Protein AF-A0A851GIW5-F1 (afdb_monomer)

Organism: NCBI:txid2748318

Sequence (315 aa):
MRIPVPIAILSCVIATGSVWYFGSRDADFTTPPSAEENQEAKEQWKKENAPAPAASITSTDTQVKKQAPKAPKLVKPKRVKPPKPKRLPTGDLGVSPQLSEYGILANEGAPSMVQLAQELESQQAWQHALLAWERVLDTTKASPEEASMAHKAITRLKPKQPAWNPDPLGDITITLHAGATIKNKQALESALKQTADSIAQASGYILKVTFQTSIGKGTPPDTPRVPIAIWFTRSDGKRQGETPPLSFMAAPDDVETLTKQCKLGVYNLLRAHLAETTAFSPLPEADPDTPAELRLNSHITRFMWREFANSLNSN

Solvent-accessible surface area (backbone atoms only — not comparable to full-atom values): 18397 Å² total; per-residue (Å²): 137,83,79,57,66,72,60,54,52,52,50,52,52,50,52,52,50,49,54,49,49,72,69,44,72,87,56,75,88,82,64,83,80,52,80,63,58,58,47,52,53,52,51,52,49,50,65,76,64,55,77,78,84,75,84,80,82,88,78,88,87,85,83,91,80,95,74,81,86,74,79,80,74,84,71,71,77,77,77,74,70,75,79,76,67,61,88,59,86,85,75,71,82,92,49,88,76,59,88,70,53,72,54,90,53,27,86,67,34,26,71,18,33,52,50,42,18,53,51,28,47,75,69,67,38,54,72,59,15,48,44,30,32,38,40,25,54,43,59,9,80,46,51,75,69,55,41,51,50,27,32,54,48,38,62,66,46,56,84,77,49,76,71,64,51,88,52,82,90,70,48,50,53,34,26,44,38,38,38,33,46,46,81,62,59,65,34,51,53,52,16,47,51,56,36,29,53,51,48,18,59,31,28,28,51,43,38,41,54,46,71,50,78,48,73,45,84,44,56,68,91,83,59,72,56,41,65,35,30,35,32,43,31,24,66,87,72,51,84,55,21,57,52,79,71,49,73,49,77,37,43,62,78,42,36,68,62,40,26,48,49,50,36,42,48,51,52,51,51,50,39,56,50,44,57,75,75,46,90,48,44,71,63,77,80,89,56,92,85,62,56,42,68,54,43,51,52,39,69,42,39,47,59,55,49,49,52,54,55,48,57,25,65,75,75

Structure (mmCIF, N/CA/C/O backbone):
data_AF-A0A851GIW5-F1
#
_entry.id   AF-A0A851GIW5-F1
#
loop_
_atom_site.group_PDB
_atom_site.id
_atom_site.type_symbol
_atom_site.label_atom_id
_atom_site.label_alt_id
_atom_site.label_comp_id
_atom_site.label_asym_id
_atom_site.label_entity_id
_atom_site.label_seq_id
_atom_site.pdbx_PDB_ins_code
_atom_site.Cartn_x
_atom_site.Cartn_y
_atom_site.Cartn_z
_atom_site.occupancy
_atom_site.B_iso_or_equiv
_atom_site.auth_seq_id
_atom_site.auth_comp_id
_atom_site.auth_asym_id
_atom_site.auth_atom_id
_atom_site.pdbx_PDB_model_num
ATOM 1 N N . MET A 1 1 ? -45.048 14.232 -31.238 1.00 52.72 1 MET A N 1
ATOM 2 C CA . MET A 1 1 ? -43.917 14.862 -31.958 1.00 52.72 1 MET A CA 1
ATOM 3 C C . MET A 1 1 ? -42.630 14.534 -31.215 1.00 52.72 1 MET A C 1
ATOM 5 O O . MET A 1 1 ? -42.587 14.764 -30.016 1.00 52.72 1 MET A O 1
ATOM 9 N N . ARG A 1 2 ? -41.626 13.940 -31.876 1.00 70.06 2 ARG A N 1
ATOM 10 C CA . ARG A 1 2 ? -40.299 13.694 -31.281 1.00 70.06 2 ARG A CA 1
ATOM 11 C C . ARG A 1 2 ? -39.397 14.870 -31.636 1.00 70.06 2 ARG A C 1
ATOM 13 O O . ARG A 1 2 ? -39.252 15.171 -32.816 1.00 70.06 2 ARG A O 1
ATOM 20 N N . ILE A 1 3 ? -38.838 15.538 -30.631 1.00 76.06 3 ILE A N 1
ATOM 21 C CA . ILE A 1 3 ? -37.866 16.610 -30.851 1.00 76.06 3 ILE A CA 1
ATOM 22 C C . ILE A 1 3 ? -36.567 15.946 -31.330 1.00 76.06 3 ILE A C 1
ATOM 24 O O . ILE A 1 3 ? -36.094 15.019 -30.667 1.00 76.06 3 ILE A O 1
ATOM 28 N N . PRO A 1 4 ? -36.000 16.360 -32.474 1.00 87.38 4 PRO A N 1
ATOM 29 C CA . PRO A 1 4 ? -34.717 15.852 -32.932 1.00 87.38 4 PRO A CA 1
ATOM 30 C C . PRO A 1 4 ? -33.643 16.040 -31.856 1.00 87.38 4 PRO A C 1
ATOM 32 O O . PRO A 1 4 ? -33.439 17.147 -31.362 1.00 87.38 4 PRO A O 1
ATOM 35 N N . VAL A 1 5 ? -32.935 14.958 -31.526 1.00 83.19 5 VAL A N 1
ATOM 36 C CA . VAL A 1 5 ? -31.855 14.923 -30.523 1.00 83.19 5 VAL A CA 1
ATOM 37 C C . VAL A 1 5 ? -30.865 16.099 -30.625 1.00 83.19 5 VAL A C 1
ATOM 39 O O . VAL A 1 5 ? -30.578 16.692 -29.586 1.00 83.19 5 VAL A O 1
ATOM 42 N N . PRO A 1 6 ? -30.380 16.525 -31.812 1.00 88.81 6 PRO A N 1
ATOM 43 C CA . PRO A 1 6 ? -29.463 17.667 -31.886 1.00 88.81 6 PRO A CA 1
ATOM 44 C C . PRO A 1 6 ? -30.090 18.989 -31.415 1.00 88.81 6 PRO A C 1
ATOM 46 O O . PRO A 1 6 ? -29.400 19.807 -30.814 1.00 88.81 6 PRO A O 1
ATOM 49 N N . ILE A 1 7 ? -31.397 19.183 -31.619 1.00 87.94 7 ILE A N 1
ATOM 50 C CA . ILE A 1 7 ? -32.116 20.377 -31.149 1.00 87.94 7 ILE A CA 1
ATOM 51 C C . ILE A 1 7 ? -32.232 20.350 -29.622 1.00 87.94 7 ILE A C 1
ATOM 53 O O . ILE A 1 7 ? -32.021 21.374 -28.977 1.00 87.94 7 ILE A O 1
ATOM 57 N N . ALA A 1 8 ? -32.491 19.175 -29.039 1.00 85.56 8 ALA A N 1
ATOM 58 C CA . ALA A 1 8 ? -32.535 19.008 -27.589 1.00 85.56 8 ALA A CA 1
ATOM 59 C C . ALA A 1 8 ? -31.173 19.322 -26.943 1.00 85.56 8 ALA A C 1
ATOM 61 O O . ALA A 1 8 ? -31.106 20.113 -26.004 1.00 85.56 8 ALA A O 1
ATOM 62 N N . ILE A 1 9 ? -30.078 18.788 -27.494 1.00 89.31 9 ILE A N 1
ATOM 63 C CA . ILE A 1 9 ? -28.719 19.054 -26.995 1.00 89.31 9 ILE A CA 1
ATOM 64 C C . ILE A 1 9 ? -28.395 20.549 -27.079 1.00 89.31 9 ILE A C 1
ATOM 66 O O . ILE A 1 9 ? -27.969 21.137 -26.086 1.00 89.31 9 ILE A O 1
ATOM 70 N N . LEU A 1 10 ? -28.655 21.184 -28.227 1.00 90.56 10 LEU A N 1
ATOM 71 C CA . LEU A 1 10 ? -28.388 22.610 -28.410 1.00 90.56 10 LEU A CA 1
ATOM 72 C C . LEU A 1 10 ? -29.196 23.466 -27.423 1.00 90.56 10 LEU A C 1
ATOM 74 O O . LEU A 1 10 ? -28.655 24.391 -26.821 1.00 90.56 10 LEU A O 1
ATOM 78 N N . SER A 1 11 ? -30.465 23.119 -27.194 1.00 85.25 11 SER A N 1
ATOM 79 C CA . SER A 1 11 ? -31.312 23.826 -26.231 1.00 8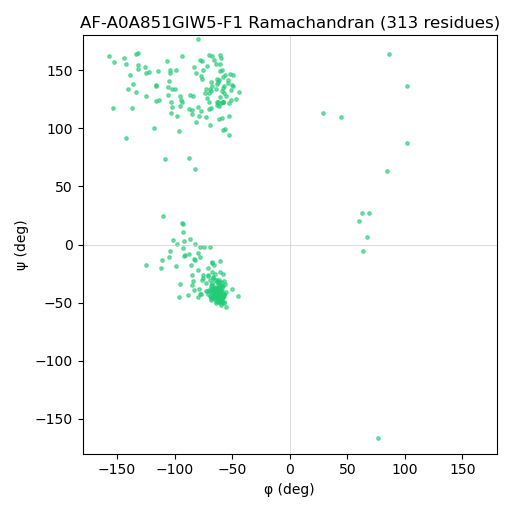5.25 11 SER A CA 1
ATOM 80 C C . SER A 1 11 ? -30.825 23.682 -24.784 1.00 85.25 11 SER A C 1
ATOM 82 O O . SER A 1 11 ? -30.829 24.669 -24.052 1.00 85.25 11 SER A O 1
ATOM 84 N N . CYS A 1 12 ? -30.315 22.511 -24.385 1.00 88.19 12 CYS A N 1
ATOM 85 C CA . CYS A 1 12 ? -29.731 22.308 -23.057 1.00 88.19 12 CYS A CA 1
ATOM 86 C C . CYS A 1 12 ? -28.459 23.140 -22.859 1.00 88.19 12 CYS A C 1
ATOM 88 O O . CYS A 1 12 ? -28.282 23.750 -21.802 1.00 88.19 12 CYS A O 1
ATOM 90 N N . VAL A 1 13 ? -27.593 23.208 -23.875 1.00 92.69 13 VAL A N 1
ATOM 91 C CA . VAL A 1 13 ? -26.355 24.000 -23.816 1.00 92.69 13 VAL A CA 1
ATOM 92 C C . VAL A 1 13 ? -26.677 25.491 -23.727 1.00 92.69 13 VAL A C 1
ATOM 94 O O . VAL A 1 13 ? -26.117 26.179 -22.878 1.00 92.69 13 VAL A O 1
ATOM 97 N N . ILE A 1 14 ? -27.623 25.983 -24.534 1.00 91.38 14 ILE A N 1
ATOM 98 C CA . ILE A 1 14 ? -28.053 27.388 -24.494 1.00 91.38 14 ILE A CA 1
ATOM 99 C C . ILE A 1 14 ? -28.692 27.724 -23.145 1.00 91.38 14 ILE A C 1
ATOM 101 O O . ILE A 1 14 ? -28.358 28.752 -22.561 1.00 91.38 14 ILE A O 1
ATOM 105 N N . ALA A 1 15 ? -29.572 26.867 -22.622 1.00 90.44 15 ALA A N 1
ATOM 106 C CA . ALA A 1 15 ? -30.216 27.091 -21.331 1.00 90.44 15 ALA A CA 1
ATOM 107 C C . ALA A 1 15 ? -29.184 27.151 -20.195 1.00 90.44 15 ALA A C 1
ATOM 109 O O . ALA A 1 15 ? -29.173 28.104 -19.420 1.00 90.44 15 ALA A O 1
ATOM 110 N N . THR A 1 16 ? -28.266 26.184 -20.146 1.00 88.19 16 THR A N 1
ATOM 111 C CA . THR A 1 16 ? -27.219 26.126 -19.114 1.00 88.19 16 THR A CA 1
ATOM 112 C C . THR A 1 16 ? -26.267 27.315 -19.221 1.00 88.19 16 THR A C 1
ATOM 114 O O . THR A 1 16 ? -25.983 27.970 -18.221 1.00 88.19 16 THR A O 1
ATOM 117 N N . GLY A 1 17 ? -25.822 27.641 -20.438 1.00 90.06 17 GLY A N 1
ATOM 118 C CA . GLY A 1 17 ? -24.942 28.778 -20.691 1.00 90.06 17 GLY A CA 1
ATOM 119 C C . GLY A 1 17 ? -25.596 30.116 -20.348 1.00 90.06 17 GLY A C 1
ATOM 120 O O . GLY A 1 17 ? -24.938 30.982 -19.783 1.00 90.06 17 GLY A O 1
ATOM 121 N N . SER A 1 18 ? -26.897 30.264 -20.611 1.00 85.94 18 SER A N 1
ATOM 122 C CA . SER A 1 18 ? -27.646 31.479 -20.272 1.00 85.94 18 SER A CA 1
ATOM 123 C C . SER A 1 18 ? -27.795 31.635 -18.761 1.00 85.94 18 SER A C 1
ATOM 125 O O . SER A 1 18 ? -27.529 32.710 -18.233 1.00 85.94 18 SER A O 1
ATOM 127 N N . VAL A 1 19 ? -28.167 30.564 -18.050 1.00 89.06 19 VAL A N 1
ATOM 128 C CA . VAL A 1 19 ? -28.279 30.581 -16.582 1.00 89.06 19 VAL A CA 1
ATOM 129 C C . VAL A 1 19 ? -26.933 30.901 -15.941 1.00 89.06 19 VAL A C 1
ATOM 131 O O . VAL A 1 19 ? -26.871 31.731 -15.039 1.00 89.06 19 VAL A O 1
ATOM 134 N N . TRP A 1 20 ? -25.854 30.289 -16.432 1.00 87.75 20 TRP A N 1
ATOM 135 C CA . TRP A 1 20 ? -24.514 30.567 -15.934 1.00 87.75 20 TRP A CA 1
ATOM 136 C C . TRP A 1 20 ? -24.107 32.019 -16.203 1.00 87.75 20 TRP A C 1
ATOM 138 O O . TRP A 1 20 ? -23.761 32.724 -15.264 1.00 87.75 20 TRP A O 1
ATOM 148 N N . TYR A 1 21 ? -24.249 32.500 -17.441 1.00 88.19 21 TYR A N 1
ATOM 149 C CA . TYR A 1 21 ? -23.875 33.863 -17.818 1.00 88.19 21 TYR A CA 1
ATOM 150 C C . TYR A 1 21 ? -24.644 34.924 -17.024 1.00 88.19 21 TYR A C 1
ATOM 152 O O . TYR A 1 21 ? -24.037 35.823 -16.452 1.00 88.19 21 TYR A O 1
ATOM 160 N N . PHE A 1 22 ? -25.973 34.819 -16.933 1.00 84.88 22 PHE A N 1
ATOM 161 C CA . PHE A 1 22 ? -26.763 35.778 -16.157 1.00 84.88 22 PHE A CA 1
ATOM 162 C C . PHE A 1 22 ? -26.533 35.650 -14.648 1.00 84.88 22 PHE A C 1
ATOM 164 O O . PHE A 1 22 ? -26.606 36.656 -13.950 1.00 84.88 22 PHE A O 1
ATOM 171 N N . GLY A 1 23 ? -26.226 34.450 -14.148 1.00 78.19 23 GLY A N 1
ATOM 172 C CA . GLY A 1 23 ? -25.917 34.227 -12.736 1.00 78.19 23 GLY A CA 1
ATOM 173 C C . GLY A 1 23 ? -24.525 34.707 -12.321 1.00 78.19 23 GLY A C 1
ATOM 174 O O . GLY A 1 23 ? -24.326 35.035 -11.156 1.00 78.19 23 GLY A O 1
ATOM 175 N N . SER A 1 24 ? -23.567 34.761 -13.250 1.00 78.38 24 SER A N 1
ATOM 176 C CA . SER A 1 24 ? -22.167 35.063 -12.942 1.00 78.38 24 SER A CA 1
ATOM 177 C C . SER A 1 24 ? -21.681 36.413 -13.460 1.00 78.38 24 SER A C 1
ATOM 179 O O . SER A 1 24 ? -20.599 36.831 -13.061 1.00 78.38 24 SER A O 1
ATOM 181 N N . ARG A 1 25 ? -22.413 37.101 -14.352 1.00 78.12 25 ARG A N 1
ATOM 182 C CA . ARG A 1 25 ? -21.907 38.343 -14.975 1.00 78.12 25 ARG A CA 1
ATOM 183 C C . ARG A 1 25 ? -21.632 39.465 -13.969 1.00 78.12 25 ARG A C 1
ATOM 185 O O . ARG A 1 25 ? -20.765 40.290 -14.224 1.00 78.12 25 ARG A O 1
ATOM 192 N N . ASP A 1 26 ? -22.394 39.500 -12.878 1.00 75.94 26 ASP A N 1
ATOM 193 C CA . ASP A 1 26 ? -22.327 40.546 -11.853 1.00 75.94 26 ASP A CA 1
ATOM 194 C C . ASP A 1 26 ? -21.543 40.065 -10.611 1.00 75.94 26 ASP A C 1
ATOM 196 O O . ASP A 1 26 ? -21.445 40.782 -9.619 1.00 75.94 26 ASP A O 1
ATOM 200 N N . ALA A 1 27 ? -20.981 38.849 -10.656 1.00 70.25 27 ALA A N 1
ATOM 201 C CA . ALA A 1 27 ? -20.188 38.274 -9.578 1.00 70.25 27 ALA A CA 1
ATOM 202 C C . ALA A 1 27 ? -18.692 38.539 -9.809 1.00 70.25 27 ALA A C 1
ATOM 204 O O . ALA A 1 27 ? -18.130 38.168 -10.842 1.00 70.25 27 ALA A O 1
ATOM 205 N N . ASP A 1 28 ? -18.035 39.162 -8.831 1.00 69.75 28 ASP A N 1
ATOM 206 C CA . ASP A 1 28 ? -16.582 39.314 -8.820 1.00 69.75 28 ASP A CA 1
ATOM 207 C C . ASP A 1 28 ? -15.938 38.056 -8.217 1.00 69.75 28 ASP A C 1
ATOM 209 O O . ASP A 1 28 ? -16.105 37.751 -7.038 1.00 69.75 28 ASP A O 1
ATOM 213 N N . PHE A 1 29 ? -15.219 37.298 -9.048 1.00 69.50 29 PHE A N 1
ATOM 214 C CA . PHE A 1 29 ? -14.494 36.084 -8.643 1.00 69.50 29 PHE A CA 1
ATOM 215 C C . PHE A 1 29 ? -13.006 36.336 -8.373 1.00 69.50 29 PHE A C 1
ATOM 217 O O . PHE A 1 29 ? -12.258 35.396 -8.103 1.00 69.50 29 PHE A O 1
ATOM 224 N N . THR A 1 30 ? -12.555 37.583 -8.514 1.00 65.62 30 THR A N 1
ATOM 225 C CA . THR A 1 30 ? -11.133 37.943 -8.503 1.00 65.62 30 THR A CA 1
ATOM 226 C C . THR A 1 30 ? -10.728 38.757 -7.286 1.00 65.62 30 THR A C 1
ATOM 228 O O . THR A 1 30 ? -9.548 38.751 -6.929 1.00 65.62 30 THR A O 1
ATOM 231 N N . THR A 1 31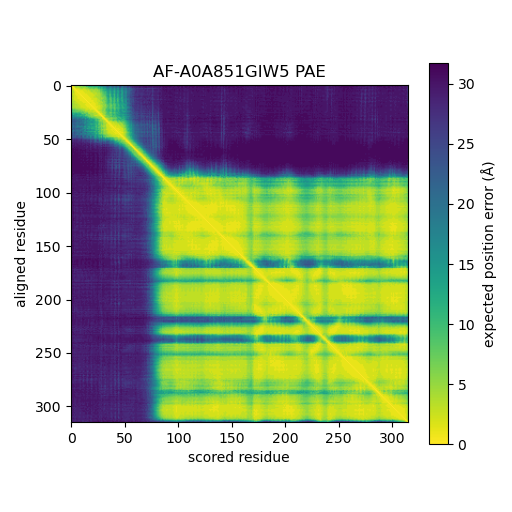 ? -11.678 39.403 -6.608 1.00 66.75 31 THR A N 1
ATOM 232 C CA . THR A 1 31 ? -11.415 40.095 -5.347 1.00 66.75 31 THR A CA 1
ATOM 233 C C . THR A 1 31 ? -11.835 39.238 -4.145 1.00 66.75 31 THR A C 1
ATOM 235 O O . THR A 1 31 ? -12.903 38.624 -4.144 1.00 66.75 31 THR A O 1
ATOM 238 N N . PRO A 1 32 ? -10.986 39.122 -3.105 1.00 63.41 32 PRO A N 1
ATOM 239 C CA . PRO A 1 32 ? -11.381 38.455 -1.874 1.00 63.41 32 PRO A CA 1
ATOM 240 C C . PRO A 1 32 ? -12.440 39.304 -1.147 1.00 63.41 32 PRO A C 1
ATOM 242 O O . PRO A 1 32 ? -12.239 40.513 -1.004 1.00 63.41 32 PRO A O 1
ATOM 245 N N . PRO A 1 33 ? -13.538 38.698 -0.658 1.00 64.62 33 PRO A N 1
ATOM 246 C CA . PRO A 1 33 ? -14.643 39.435 -0.055 1.00 64.62 33 PRO A CA 1
ATOM 247 C C . PRO A 1 33 ? -14.205 40.185 1.203 1.00 64.62 33 PRO A C 1
ATOM 249 O O . PRO A 1 33 ? -13.422 39.678 2.018 1.00 64.62 33 PRO A O 1
ATOM 252 N N . SER A 1 34 ? -14.754 41.386 1.377 1.00 64.38 34 SER A N 1
ATOM 253 C CA . SER A 1 34 ? -14.504 42.250 2.530 1.00 64.38 34 SER A CA 1
ATOM 254 C C . SER A 1 34 ? -14.897 41.549 3.842 1.00 64.38 34 SER A C 1
ATOM 256 O O . SER A 1 34 ? -15.801 40.708 3.898 1.00 64.38 34 SER A O 1
ATOM 258 N N . ALA A 1 35 ? -14.214 41.877 4.944 1.00 69.06 35 ALA A N 1
ATOM 259 C CA . ALA A 1 35 ? -14.540 41.326 6.262 1.00 69.06 35 ALA A CA 1
ATOM 260 C C . ALA A 1 35 ? -15.975 41.676 6.712 1.00 69.06 35 ALA A C 1
ATOM 262 O O . ALA A 1 35 ? -16.547 40.939 7.516 1.00 69.06 35 ALA A O 1
ATOM 263 N N . GLU A 1 36 ? -16.548 42.757 6.177 1.00 68.44 36 GLU A N 1
ATOM 264 C CA . GLU A 1 36 ? -17.905 43.228 6.473 1.00 68.44 36 GLU A CA 1
ATOM 265 C C . GLU A 1 36 ? -18.963 42.418 5.700 1.00 68.44 36 GLU A C 1
ATOM 267 O O . GLU A 1 36 ? -19.894 41.893 6.309 1.00 68.44 36 GLU A O 1
ATOM 272 N N . GLU A 1 37 ? -18.751 42.157 4.406 1.00 65.88 37 GLU A N 1
ATOM 273 C CA . GLU A 1 37 ? -19.652 41.341 3.566 1.00 65.88 37 GLU A CA 1
ATOM 274 C C . GLU A 1 37 ? -19.761 39.893 4.073 1.00 65.88 37 GLU A C 1
ATOM 276 O O . GLU A 1 37 ? -20.831 39.282 4.087 1.00 65.88 37 GLU A O 1
ATOM 281 N N . ASN A 1 38 ? -18.656 39.346 4.585 1.00 67.31 38 ASN A N 1
ATOM 282 C CA . ASN A 1 38 ? -18.640 38.027 5.216 1.00 67.31 38 ASN A CA 1
ATOM 283 C C . ASN A 1 38 ? -19.445 37.972 6.525 1.00 67.31 38 ASN A C 1
ATOM 285 O O . ASN A 1 38 ? -19.901 36.894 6.922 1.00 67.31 38 ASN A O 1
ATOM 289 N N . GLN A 1 39 ? -19.578 39.093 7.240 1.00 69.88 39 GLN A N 1
ATOM 290 C CA . GLN A 1 39 ? -20.410 39.161 8.442 1.00 69.88 39 GLN A CA 1
ATOM 291 C C . GLN A 1 39 ? -21.886 39.260 8.066 1.00 69.88 39 GLN A C 1
ATOM 293 O O . GLN A 1 39 ? -22.685 38.503 8.617 1.00 69.88 39 GLN A O 1
ATOM 298 N N . GLU A 1 40 ? -22.230 40.075 7.071 1.00 74.12 40 GLU A N 1
ATOM 299 C CA . GLU A 1 40 ? -23.601 40.192 6.566 1.00 74.12 40 GLU A CA 1
ATOM 300 C C . GLU A 1 40 ? -24.121 38.865 5.995 1.00 74.12 40 GLU A C 1
ATOM 302 O O . GLU A 1 40 ? -25.212 38.423 6.363 1.00 74.12 40 GLU A O 1
ATOM 307 N N . ALA A 1 41 ? -23.309 38.151 5.205 1.00 68.50 41 ALA A N 1
ATOM 308 C CA . ALA A 1 41 ? -23.658 36.827 4.686 1.00 68.50 41 ALA A CA 1
ATOM 309 C C . ALA A 1 41 ? -23.872 35.795 5.812 1.00 68.50 41 ALA A C 1
ATOM 311 O O . ALA A 1 41 ? -24.787 34.969 5.759 1.00 68.50 41 ALA A O 1
ATOM 312 N N . LYS A 1 42 ? -23.070 35.859 6.886 1.00 71.06 42 LYS A N 1
ATOM 313 C CA . LYS A 1 42 ? -23.254 35.007 8.075 1.00 71.06 42 LYS A CA 1
ATOM 314 C C . LYS A 1 42 ? -24.523 35.358 8.846 1.00 71.06 42 LYS A C 1
ATOM 316 O O . LYS A 1 42 ? -25.147 34.462 9.415 1.00 71.06 42 LYS A O 1
ATOM 321 N N . GLU A 1 43 ? -24.896 36.630 8.912 1.00 74.94 43 GLU A N 1
ATOM 322 C CA . GLU A 1 43 ? -26.126 37.071 9.569 1.00 74.94 43 GLU A CA 1
ATOM 323 C C . GLU A 1 43 ? -27.375 36.706 8.764 1.00 74.94 43 GLU A C 1
ATOM 325 O O . GLU A 1 43 ? -28.354 36.242 9.353 1.00 74.94 43 GLU A O 1
ATOM 330 N N . GLN A 1 44 ? -27.331 36.836 7.437 1.00 74.31 44 GLN A N 1
ATOM 331 C CA . GLN A 1 44 ? -28.395 36.373 6.545 1.00 74.31 44 GLN A CA 1
ATOM 332 C C . GLN A 1 44 ? -28.575 34.857 6.635 1.00 74.31 44 GLN A C 1
ATOM 334 O O . GLN A 1 44 ? -29.682 34.394 6.908 1.00 74.31 44 GLN A O 1
ATOM 339 N N . TRP A 1 45 ? -27.487 34.083 6.558 1.00 71.94 45 TRP A N 1
ATOM 340 C CA . TRP A 1 45 ? -27.556 32.627 6.698 1.00 71.94 45 TRP A CA 1
ATOM 341 C C . TRP A 1 45 ? -28.142 32.197 8.051 1.00 71.94 45 TRP A C 1
ATOM 343 O O . TRP A 1 45 ? -28.944 31.266 8.113 1.00 71.94 45 TRP A O 1
ATOM 353 N N . LYS A 1 46 ? -27.798 32.898 9.143 1.00 73.25 46 LYS A N 1
ATOM 354 C CA . LYS A 1 46 ? -28.373 32.649 10.477 1.00 73.25 46 LYS A CA 1
ATOM 355 C C . LYS A 1 46 ? -29.857 32.995 10.572 1.00 73.25 46 LYS A C 1
ATOM 357 O O . LYS A 1 46 ? -30.555 32.345 11.344 1.00 73.25 46 LYS A O 1
ATOM 362 N N . LYS A 1 47 ? -30.333 34.009 9.843 1.00 71.81 47 LYS A N 1
ATOM 363 C CA . LYS A 1 47 ? -31.761 34.363 9.787 1.00 71.81 47 LYS A CA 1
ATOM 364 C C . LYS A 1 47 ? -32.562 33.328 9.001 1.00 71.81 47 LYS A C 1
ATOM 366 O O . LYS A 1 47 ? -33.648 32.966 9.436 1.00 71.81 47 LYS A O 1
ATOM 371 N N . GLU A 1 48 ? -32.014 32.827 7.896 1.00 69.50 48 GLU A N 1
ATOM 372 C CA . GLU A 1 48 ? -32.674 31.824 7.048 1.00 69.50 48 GLU A CA 1
ATOM 373 C C . GLU A 1 48 ? -32.639 30.412 7.646 1.00 69.50 48 GLU A C 1
ATOM 375 O O . GLU A 1 48 ? -33.573 29.640 7.453 1.00 69.50 48 GLU A O 1
ATOM 380 N N . ASN A 1 49 ? -31.598 30.085 8.419 1.00 63.88 49 ASN A N 1
ATOM 381 C CA . ASN A 1 49 ? -31.401 28.763 9.026 1.00 63.88 49 ASN A CA 1
ATOM 382 C C . ASN A 1 49 ? -31.580 28.771 10.553 1.00 63.88 49 ASN A C 1
ATOM 384 O O . ASN A 1 49 ? -31.020 27.926 11.257 1.00 63.88 49 ASN A O 1
ATOM 388 N N . ALA A 1 50 ? -32.341 29.732 11.088 1.00 59.62 50 ALA A N 1
ATOM 389 C CA . ALA A 1 50 ? -32.673 29.753 12.506 1.00 59.62 50 ALA A CA 1
ATOM 390 C C . ALA A 1 50 ? -33.509 28.502 12.856 1.00 59.62 50 ALA A C 1
ATOM 392 O O . ALA A 1 50 ? -34.566 28.290 12.257 1.00 59.62 50 ALA A O 1
ATOM 393 N N . PRO A 1 51 ? -33.074 27.656 13.810 1.00 52.66 51 PRO A N 1
ATOM 394 C CA . PRO A 1 51 ? -33.845 26.485 14.206 1.00 52.66 51 PRO A CA 1
ATOM 395 C C . PRO A 1 51 ? -35.191 26.911 14.803 1.00 52.66 51 PRO A C 1
ATOM 397 O O . PRO A 1 51 ? -35.266 27.881 15.563 1.00 52.66 51 PRO A O 1
ATOM 400 N N . ALA A 1 52 ? -36.252 26.175 14.460 1.00 47.84 52 ALA A N 1
ATOM 401 C CA . ALA A 1 52 ? -37.600 26.411 14.968 1.00 47.84 52 ALA A CA 1
ATOM 402 C C . ALA A 1 52 ? -37.613 26.452 16.512 1.00 47.84 52 ALA A C 1
ATOM 404 O O . ALA A 1 52 ? -36.898 25.669 17.150 1.00 47.84 52 ALA A O 1
ATOM 405 N N . PRO A 1 53 ? -38.408 27.343 17.136 1.00 45.50 53 PRO A N 1
ATOM 406 C CA . PRO A 1 53 ? -38.444 27.463 18.586 1.00 45.50 53 PRO A CA 1
ATOM 407 C C . PRO A 1 53 ? -38.926 26.149 19.208 1.00 45.50 53 PRO A C 1
ATOM 409 O O . PRO A 1 53 ? -40.011 25.655 18.901 1.00 45.50 53 PRO A O 1
ATOM 412 N N . ALA A 1 54 ? -38.095 25.577 20.081 1.00 40.72 54 ALA A N 1
ATOM 413 C CA . ALA A 1 54 ? -38.438 24.400 20.863 1.00 40.72 54 ALA A CA 1
ATOM 414 C C . ALA A 1 54 ? -39.689 24.678 21.712 1.00 40.72 54 ALA A C 1
ATOM 416 O O . ALA A 1 54 ? -39.795 25.729 22.346 1.00 40.72 54 ALA A O 1
ATOM 417 N N . ALA A 1 55 ? -40.623 23.725 21.712 1.00 34.50 55 ALA A N 1
ATOM 418 C CA . ALA A 1 55 ? -41.853 23.780 22.485 1.00 34.50 55 ALA A CA 1
ATOM 419 C C . ALA A 1 55 ? -41.562 24.105 23.960 1.00 34.50 55 ALA A C 1
ATOM 421 O O . ALA A 1 55 ? -40.779 23.433 24.635 1.00 34.50 55 ALA A O 1
ATOM 422 N N . SER A 1 56 ? -42.198 25.170 24.434 1.00 33.12 56 SER A N 1
ATOM 423 C CA . SER A 1 56 ? -42.124 25.695 25.790 1.00 33.12 56 SER A CA 1
ATOM 424 C C . SER A 1 56 ? -42.669 24.690 26.802 1.00 33.12 56 SER A C 1
ATOM 426 O O . SER A 1 56 ? -43.845 24.333 26.758 1.00 33.12 56 SER A O 1
ATOM 428 N N . ILE A 1 57 ? -41.824 24.277 27.748 1.00 34.38 57 ILE A N 1
ATOM 429 C CA . ILE A 1 57 ? -42.263 23.596 28.964 1.00 34.38 57 ILE A CA 1
ATOM 430 C C . ILE A 1 57 ? -42.834 24.669 29.894 1.00 34.38 57 ILE A C 1
ATOM 432 O O . ILE A 1 57 ? -42.134 25.588 30.320 1.00 34.38 57 ILE A O 1
ATOM 436 N N . THR A 1 58 ? -44.131 24.555 30.146 1.00 31.41 58 THR A N 1
ATOM 437 C CA . THR A 1 58 ? -44.925 25.356 31.074 1.00 31.41 58 THR A CA 1
ATOM 438 C C . THR A 1 58 ? -44.365 25.269 32.493 1.00 31.41 58 THR A C 1
ATOM 440 O O . THR A 1 58 ? -44.335 24.186 33.069 1.00 31.41 58 THR A O 1
ATOM 443 N N . SER A 1 59 ? -44.015 26.414 33.079 1.00 33.34 59 SER A N 1
ATOM 444 C CA . SER A 1 59 ? -43.998 26.600 34.532 1.00 33.34 59 SER A CA 1
ATOM 445 C C . SER A 1 59 ? -44.603 27.958 34.848 1.00 33.34 59 SER A C 1
ATOM 447 O O . SER A 1 59 ? -44.123 29.001 34.406 1.00 33.34 59 SER A O 1
ATOM 449 N N . THR A 1 60 ? -45.712 27.898 35.565 1.00 29.50 60 THR A N 1
ATOM 450 C CA . THR A 1 60 ? -46.570 29.006 35.952 1.00 29.50 60 THR A CA 1
ATOM 451 C C . THR A 1 60 ? -45.956 29.819 37.095 1.00 29.50 60 THR A C 1
ATOM 453 O O . THR A 1 60 ? -45.430 29.264 38.054 1.00 29.50 60 THR A O 1
ATOM 456 N N . ASP A 1 61 ? -46.176 31.128 36.987 1.00 30.05 61 ASP A N 1
ATOM 457 C CA . ASP A 1 61 ? -46.570 32.070 38.041 1.00 30.05 61 ASP A CA 1
ATOM 458 C C . ASP A 1 61 ? -45.547 33.020 38.703 1.00 30.05 61 ASP A C 1
ATOM 460 O O . ASP A 1 61 ? -44.486 32.653 39.203 1.00 30.05 61 ASP A O 1
ATOM 464 N N . THR A 1 62 ? -46.048 34.253 38.840 1.00 30.83 62 THR A N 1
ATOM 465 C CA . THR A 1 62 ? -45.705 35.345 39.769 1.00 30.83 62 THR A CA 1
ATOM 466 C C . THR A 1 62 ? -44.842 36.528 39.282 1.00 30.83 62 THR A C 1
ATOM 468 O O . THR A 1 62 ? -43.631 36.598 39.450 1.00 30.83 62 THR A O 1
ATOM 471 N N . GLN A 1 63 ? -45.565 37.515 38.738 1.00 30.97 63 GLN A N 1
ATOM 472 C CA . GLN A 1 63 ? -45.524 38.975 38.970 1.00 30.97 63 GLN A CA 1
ATOM 473 C C . GLN A 1 63 ? -44.193 39.773 39.050 1.00 30.97 63 GLN A C 1
ATOM 475 O O . GLN A 1 63 ? -43.481 39.804 40.046 1.00 30.97 63 GLN A O 1
ATOM 480 N N . VAL A 1 64 ? -44.002 40.584 37.999 1.00 38.50 64 VAL A N 1
ATOM 481 C CA . VAL A 1 64 ? -43.652 42.026 37.940 1.00 38.50 64 VAL A CA 1
ATOM 482 C C . VAL A 1 64 ? -42.830 42.661 39.083 1.00 38.50 64 VAL A C 1
ATOM 484 O O . VAL A 1 64 ? -43.362 43.035 40.126 1.00 38.50 64 VAL A O 1
ATOM 487 N N . LYS A 1 65 ? -41.595 43.079 38.753 1.00 31.33 65 LYS A N 1
ATOM 488 C CA . LYS A 1 65 ? -41.086 44.425 39.101 1.00 31.33 65 LYS A CA 1
ATOM 489 C C . LYS A 1 65 ? -40.005 44.891 38.114 1.00 31.33 65 LYS A C 1
ATOM 491 O O . LYS A 1 65 ? -38.944 44.286 38.003 1.00 31.33 65 LYS A O 1
ATOM 496 N N . LYS A 1 66 ? -40.284 45.986 37.394 1.00 42.22 66 LYS A N 1
ATOM 497 C CA . LYS A 1 66 ? -39.329 46.717 36.540 1.00 42.22 66 LYS A CA 1
ATOM 498 C C . LYS A 1 66 ? -38.145 47.218 37.380 1.00 42.22 66 LYS A C 1
ATOM 500 O O . LYS A 1 66 ? -38.350 48.024 38.284 1.00 42.22 66 LYS A O 1
ATOM 505 N N . GLN A 1 67 ? -36.922 46.821 37.028 1.00 34.62 67 GLN A N 1
ATOM 506 C CA . GLN A 1 67 ? -35.690 47.531 37.389 1.00 34.62 67 GLN A CA 1
ATOM 507 C C . GLN A 1 67 ? -34.760 47.611 36.171 1.00 34.62 67 GLN A C 1
ATOM 509 O O . GLN A 1 67 ? -34.654 46.667 35.392 1.00 34.62 67 GLN A O 1
ATOM 514 N N . ALA A 1 68 ? -34.149 48.784 36.003 1.00 37.91 68 ALA A N 1
ATOM 515 C CA . ALA A 1 68 ? -33.316 49.181 34.872 1.00 37.91 68 ALA A CA 1
ATOM 516 C C . ALA A 1 68 ? -32.070 48.281 34.685 1.00 37.91 68 ALA A C 1
ATOM 518 O O . ALA A 1 68 ? -31.599 47.679 35.655 1.00 37.91 68 ALA A O 1
ATOM 519 N N . PRO A 1 69 ? -31.511 48.187 33.461 1.00 39.34 69 PRO A N 1
ATOM 520 C CA . PRO A 1 69 ? -30.502 47.189 33.126 1.00 39.34 69 PRO A CA 1
ATOM 521 C C . PRO A 1 69 ? -29.177 47.496 33.831 1.00 39.34 69 PRO A C 1
ATOM 523 O O . PRO A 1 69 ? -28.533 48.507 33.557 1.00 39.34 69 PRO A O 1
ATOM 526 N N . LYS A 1 70 ? -28.729 46.597 34.713 1.00 46.38 70 LYS A N 1
ATOM 527 C CA . LYS A 1 70 ? -27.309 46.525 35.076 1.00 46.38 70 LYS A CA 1
ATOM 528 C C . LYS A 1 70 ? -26.561 45.905 33.900 1.00 46.38 70 LYS A C 1
ATOM 530 O O . LYS A 1 70 ? -26.979 44.867 33.389 1.00 46.38 70 LYS A O 1
ATOM 535 N N . ALA A 1 71 ? -25.475 46.556 33.489 1.00 46.41 71 ALA A N 1
ATOM 536 C CA . ALA A 1 71 ? -24.606 46.125 32.399 1.00 46.41 71 ALA A CA 1
ATOM 537 C C . ALA A 1 71 ? -24.308 44.611 32.479 1.00 46.41 71 ALA A C 1
ATOM 539 O O . ALA A 1 71 ? -23.941 44.129 33.560 1.00 46.41 71 ALA A O 1
ATOM 540 N N . PRO A 1 72 ? -24.449 43.848 31.377 1.00 43.38 72 PRO A N 1
ATOM 541 C CA . PRO A 1 72 ? -24.124 42.432 31.381 1.00 43.38 72 PRO A CA 1
ATOM 542 C C . PRO A 1 72 ? -22.639 42.269 31.700 1.00 43.38 72 PRO A C 1
ATOM 544 O O . PRO A 1 72 ? -21.773 42.740 30.962 1.00 43.38 72 PRO A O 1
ATOM 547 N N . LYS A 1 73 ? -22.327 41.577 32.798 1.00 49.56 73 LYS A N 1
ATOM 548 C CA . LYS A 1 73 ? -20.991 41.005 32.963 1.00 49.56 73 LYS A CA 1
ATOM 549 C C . LYS A 1 73 ? -20.776 40.074 31.773 1.00 49.56 73 LYS A C 1
ATOM 551 O O . LYS A 1 73 ? -21.571 39.158 31.580 1.00 49.56 73 LYS A O 1
ATOM 556 N N . LEU A 1 74 ? -19.721 40.321 30.997 1.00 46.44 74 LEU A N 1
ATOM 557 C CA . LEU A 1 74 ? -19.221 39.416 29.964 1.00 46.44 74 LEU A CA 1
ATOM 558 C C . LEU A 1 74 ? -19.002 38.033 30.590 1.00 46.44 74 LEU A C 1
ATOM 560 O O . LEU A 1 74 ? -17.963 37.752 31.190 1.00 46.44 74 LEU A O 1
ATOM 564 N N . VAL A 1 75 ? -20.006 37.167 30.480 1.00 49.59 75 VAL A N 1
ATOM 565 C CA . VAL A 1 75 ? -19.851 35.743 30.737 1.00 49.59 75 VAL A CA 1
ATOM 566 C C . VAL A 1 75 ? -18.986 35.251 29.592 1.00 49.59 75 VAL A C 1
ATOM 568 O O . VAL A 1 75 ? -19.458 35.125 28.464 1.00 49.59 75 VAL A O 1
ATOM 571 N N . LYS A 1 76 ? -17.693 35.032 29.865 1.00 54.12 76 LYS A N 1
ATOM 572 C CA . LYS A 1 76 ? -16.812 34.313 28.940 1.00 54.12 76 LYS A CA 1
ATOM 573 C C . LYS A 1 76 ? -17.578 33.065 28.489 1.00 54.12 76 LYS A C 1
ATOM 575 O O . LYS A 1 76 ? -18.036 32.332 29.374 1.00 54.12 76 LYS A O 1
ATOM 580 N N . PRO A 1 77 ? -17.763 32.822 27.179 1.00 52.00 77 PRO A N 1
ATOM 581 C CA . PRO A 1 77 ? -18.448 31.622 26.731 1.00 52.00 77 PRO A CA 1
ATOM 582 C C . PRO A 1 77 ? -17.748 30.436 27.387 1.00 52.00 77 PRO A C 1
ATOM 584 O O . PRO A 1 77 ? -16.525 30.296 27.288 1.00 52.00 77 PRO A O 1
ATOM 587 N N . LYS A 1 78 ? -18.505 29.634 28.150 1.00 49.91 78 LYS A N 1
ATOM 588 C CA . LYS A 1 78 ? -17.999 28.376 28.699 1.00 49.91 78 LYS A CA 1
ATOM 589 C C . LYS A 1 78 ? -17.444 27.617 27.505 1.00 49.91 78 LYS A C 1
ATOM 591 O O . LYS A 1 78 ? -18.207 27.218 26.631 1.00 49.91 78 LYS A O 1
ATOM 596 N N . ARG A 1 79 ? -16.119 27.469 27.457 1.00 46.56 79 ARG A N 1
ATOM 597 C CA . ARG A 1 79 ? -15.428 26.614 26.497 1.00 46.56 79 ARG A CA 1
ATOM 598 C C . ARG A 1 79 ? -16.013 25.225 26.718 1.00 46.56 79 ARG A C 1
ATOM 600 O O . ARG A 1 79 ? -15.679 24.575 27.710 1.00 46.56 79 ARG A O 1
ATOM 607 N N . VAL A 1 80 ? -16.977 24.837 25.885 1.00 49.81 80 VAL A N 1
ATOM 608 C CA . VAL A 1 80 ? -17.543 23.492 25.899 1.00 49.81 80 VAL A CA 1
ATOM 609 C C . VAL A 1 80 ? -16.346 22.598 25.635 1.00 49.81 80 VAL A C 1
ATOM 611 O O . VAL A 1 80 ? -15.739 22.674 24.567 1.00 49.81 80 VAL A O 1
ATOM 614 N N . LYS A 1 81 ? -15.900 21.865 26.662 1.00 52.75 81 LYS A N 1
ATOM 615 C CA . LYS A 1 81 ? -14.845 20.874 26.467 1.00 52.75 81 LYS A CA 1
ATOM 616 C C . LYS A 1 81 ? -15.374 19.929 25.389 1.00 52.75 81 LYS A C 1
ATOM 618 O O . LYS A 1 81 ? -16.530 19.516 25.523 1.00 52.75 81 LYS A O 1
ATOM 623 N N . PRO A 1 82 ? -14.592 19.637 24.336 1.00 58.66 82 PRO A N 1
ATOM 624 C CA . PRO A 1 82 ? -15.026 18.679 23.335 1.00 58.66 82 PRO A CA 1
ATOM 625 C C . PRO A 1 82 ? -15.489 17.403 24.055 1.00 58.66 82 PRO A C 1
ATOM 627 O O . PRO A 1 82 ? -14.876 17.031 25.068 1.00 58.66 82 PRO A O 1
ATOM 630 N N . PRO A 1 83 ? -16.611 16.799 23.623 1.00 62.09 83 PRO A N 1
ATOM 631 C CA . PRO A 1 83 ? -17.126 15.588 24.245 1.00 62.09 83 PRO A CA 1
ATOM 632 C C . PRO A 1 83 ? -15.996 14.562 24.324 1.00 62.09 83 PRO A C 1
ATOM 634 O O . PRO A 1 83 ? -15.235 14.389 23.371 1.00 62.09 83 PRO A O 1
ATOM 637 N N . LYS A 1 84 ? -15.835 13.940 25.499 1.00 65.12 84 LYS A N 1
ATOM 638 C CA . LYS A 1 84 ? -14.824 12.893 25.669 1.00 65.12 84 LYS A CA 1
ATOM 639 C C . LYS A 1 84 ? -15.097 11.798 24.632 1.00 65.12 84 LYS A C 1
ATOM 641 O O . LYS A 1 84 ? -16.268 11.438 24.483 1.00 65.12 84 LYS A O 1
ATOM 646 N N . PRO A 1 85 ? -14.067 11.272 23.949 1.00 68.25 85 PRO A N 1
ATOM 647 C CA . PRO A 1 85 ? -14.271 10.187 23.003 1.00 68.25 85 PRO A CA 1
ATOM 648 C C . PRO A 1 85 ? -14.918 8.997 23.712 1.00 68.25 85 PRO A C 1
ATOM 650 O O . PRO A 1 85 ? -14.681 8.750 24.901 1.00 68.25 85 PRO A O 1
ATOM 653 N N . LYS A 1 86 ? -15.802 8.307 22.997 1.00 74.62 86 LYS A N 1
ATOM 654 C CA . LYS A 1 86 ? -16.525 7.152 23.520 1.00 74.62 86 LYS A CA 1
ATOM 655 C C . LYS A 1 86 ? -15.545 5.985 23.630 1.00 74.62 86 LYS A C 1
ATOM 657 O O . LYS A 1 86 ? -14.807 5.710 22.688 1.00 74.62 86 LYS A O 1
ATOM 662 N N . ARG A 1 87 ? -15.550 5.276 24.764 1.00 84.06 87 ARG A N 1
ATOM 663 C CA . ARG A 1 87 ? -14.748 4.053 24.912 1.00 84.06 87 ARG A CA 1
ATOM 664 C C . ARG A 1 87 ? -15.327 2.978 23.994 1.00 84.06 87 ARG A C 1
ATOM 666 O O . ARG A 1 87 ? -16.482 2.587 24.161 1.00 84.06 87 ARG A O 1
ATOM 673 N N . LEU A 1 88 ? -14.531 2.541 23.027 1.00 89.12 88 LEU A N 1
ATOM 674 C CA . LEU A 1 88 ? -14.910 1.513 22.065 1.00 89.12 88 LEU A CA 1
ATOM 675 C C . LEU A 1 88 ? -14.698 0.104 22.636 1.00 89.12 88 LEU A C 1
ATOM 677 O O . LEU A 1 88 ? -13.850 -0.073 23.515 1.00 89.12 88 LEU A O 1
ATOM 681 N N . PRO A 1 89 ? -15.463 -0.899 22.168 1.00 90.06 89 PRO A N 1
ATOM 682 C CA . PRO A 1 89 ? -15.263 -2.282 22.579 1.00 90.06 89 PRO A CA 1
ATOM 683 C C . PRO A 1 89 ? -13.929 -2.822 22.047 1.00 90.06 89 PRO A C 1
ATOM 685 O O . PRO A 1 89 ? -13.590 -2.626 20.882 1.00 90.06 89 PRO A O 1
ATOM 688 N N . THR A 1 90 ? -13.191 -3.540 22.895 1.00 89.69 90 THR A N 1
ATOM 689 C CA . THR A 1 90 ? -11.922 -4.193 22.531 1.00 89.69 90 THR A CA 1
ATOM 690 C C . THR A 1 90 ? -12.120 -5.515 21.792 1.00 89.69 90 THR A C 1
ATOM 692 O O . THR A 1 90 ? -11.223 -5.933 21.066 1.00 89.69 90 THR A O 1
ATOM 695 N N . GLY A 1 91 ? -13.288 -6.149 21.938 1.00 87.81 91 GLY A N 1
ATOM 696 C CA . GLY A 1 91 ? -13.549 -7.495 21.423 1.00 87.81 91 GLY A CA 1
ATOM 697 C C . GLY A 1 91 ? -12.901 -8.588 22.279 1.00 87.81 91 GLY A C 1
ATOM 698 O O . GLY A 1 91 ? -12.479 -8.329 23.410 1.00 87.81 91 GLY A O 1
ATOM 699 N N . ASP A 1 92 ? -12.853 -9.805 21.738 1.00 87.88 92 ASP A N 1
ATOM 700 C CA . ASP A 1 92 ? -12.147 -10.939 22.341 1.00 87.88 92 ASP A CA 1
ATOM 701 C C . ASP A 1 92 ? -10.666 -10.907 21.940 1.00 87.88 92 ASP A C 1
ATOM 703 O O . ASP A 1 92 ? -10.331 -11.024 20.764 1.00 87.88 92 ASP A O 1
ATOM 707 N N . LEU A 1 93 ? -9.787 -10.731 22.928 1.00 90.31 93 LEU A N 1
ATOM 708 C CA . LEU A 1 93 ? -8.335 -10.648 22.737 1.00 90.31 93 LEU A CA 1
ATOM 709 C C . LEU A 1 93 ? -7.650 -12.021 22.762 1.00 90.31 93 LEU A C 1
ATOM 711 O O . LEU A 1 93 ? -6.450 -12.111 22.507 1.00 90.31 93 LEU A O 1
ATOM 715 N N . GLY A 1 94 ? -8.387 -13.083 23.106 1.00 85.00 94 GLY A N 1
ATOM 716 C CA . GLY A 1 94 ? -7.889 -14.458 23.087 1.00 85.00 94 GLY A CA 1
ATOM 717 C C . GLY A 1 94 ? -7.841 -15.068 21.685 1.00 85.00 94 GLY A C 1
ATOM 718 O O . GLY A 1 94 ? -7.247 -16.130 21.504 1.00 85.00 94 GLY A O 1
ATOM 719 N N . VAL A 1 95 ? -8.445 -14.405 20.695 1.00 84.56 95 VAL A N 1
ATOM 720 C CA . VAL A 1 95 ? -8.544 -14.867 19.307 1.00 84.56 95 VAL A CA 1
ATOM 721 C C . VAL A 1 95 ? -7.782 -13.913 18.396 1.00 84.56 95 VAL A C 1
ATOM 723 O O . VAL A 1 95 ? -7.888 -12.698 18.530 1.00 84.56 95 VAL A O 1
ATOM 726 N N . SER A 1 96 ? -7.028 -14.451 17.434 1.00 84.69 96 SER A N 1
ATOM 727 C CA . SER A 1 96 ? -6.376 -13.623 16.418 1.00 84.69 96 SER A CA 1
ATOM 728 C C . SER A 1 96 ? -7.420 -12.836 15.610 1.00 84.69 96 SER A C 1
ATOM 730 O O . SER A 1 96 ? -8.349 -13.446 15.071 1.00 84.69 96 SER A O 1
ATOM 732 N N . PRO A 1 97 ? -7.287 -11.503 15.493 1.00 88.06 97 PRO A N 1
ATOM 733 C CA . PRO A 1 97 ? -8.307 -10.696 14.844 1.00 88.06 97 PRO A CA 1
ATOM 734 C C . PRO A 1 97 ? -8.311 -10.909 13.329 1.00 88.06 97 PRO A C 1
ATOM 736 O O . PRO A 1 97 ? -7.286 -11.220 12.723 1.00 88.06 97 PRO A O 1
ATOM 739 N N . GLN A 1 98 ? -9.459 -10.691 12.688 1.00 88.25 98 GLN A N 1
ATOM 740 C CA . GLN A 1 98 ? -9.531 -10.633 11.226 1.00 88.25 98 GLN A CA 1
ATOM 741 C C . GLN A 1 98 ? -9.036 -9.280 10.710 1.00 88.25 98 GLN A C 1
ATOM 743 O O . GLN A 1 98 ? -9.057 -8.281 11.421 1.00 88.25 98 GLN A O 1
ATOM 748 N N . LEU A 1 99 ? -8.623 -9.202 9.438 1.00 89.06 99 LEU A N 1
ATOM 749 C CA . LEU A 1 99 ? -8.110 -7.938 8.892 1.00 89.06 99 LEU A CA 1
ATOM 750 C C . LEU A 1 99 ? -9.167 -6.820 8.919 1.00 89.06 99 LEU A C 1
ATOM 752 O O . LEU A 1 99 ? -8.824 -5.653 9.068 1.00 89.06 99 LEU A O 1
ATOM 756 N N . SER A 1 100 ? -10.445 -7.173 8.770 1.00 88.88 100 SER A N 1
ATOM 757 C CA . SER A 1 100 ? -11.594 -6.260 8.826 1.00 88.88 100 SER A CA 1
ATOM 758 C C . SER A 1 100 ? -12.016 -5.858 10.242 1.00 88.88 100 SER A C 1
ATOM 760 O O . SER A 1 100 ? -12.952 -5.068 10.378 1.00 88.88 100 SER A O 1
ATOM 762 N N . GLU A 1 101 ? -11.364 -6.385 11.283 1.00 91.00 101 GLU A N 1
ATOM 763 C CA . GLU A 1 101 ? -11.708 -6.087 12.673 1.00 91.00 101 GLU A CA 1
ATOM 764 C C . GLU A 1 101 ? -11.670 -4.575 12.941 1.00 91.00 101 GLU A C 1
ATOM 766 O O . GLU A 1 101 ? -10.881 -3.833 12.344 1.00 91.00 101 GLU A O 1
ATOM 771 N N . TYR A 1 102 ? -12.567 -4.115 13.816 1.00 93.31 102 TYR A N 1
ATOM 772 C CA . TYR A 1 102 ? -12.791 -2.703 14.156 1.00 93.31 102 TYR A CA 1
ATOM 773 C C . TYR A 1 102 ? -13.292 -1.798 13.017 1.00 93.31 102 TYR A C 1
ATOM 775 O O . TYR A 1 102 ? -13.671 -0.657 13.283 1.00 93.31 102 TYR A O 1
ATOM 783 N N . GLY A 1 103 ? -13.396 -2.283 11.773 1.00 88.38 103 GLY A N 1
ATOM 784 C CA . GLY A 1 103 ? -13.914 -1.497 10.644 1.00 88.38 103 GLY A CA 1
ATOM 785 C C . GLY A 1 103 ? -15.355 -1.010 10.845 1.00 88.38 103 GLY A C 1
ATOM 786 O O . GLY A 1 103 ? -15.697 0.100 10.449 1.00 88.38 103 GLY A O 1
ATOM 787 N N . ILE A 1 104 ? -16.188 -1.782 11.550 1.00 90.12 104 ILE A N 1
ATOM 788 C CA . ILE A 1 104 ? -17.572 -1.397 11.888 1.00 90.12 104 ILE A CA 1
ATOM 789 C C . ILE A 1 104 ? -17.658 -0.189 12.836 1.00 90.12 104 ILE A C 1
ATOM 791 O O . ILE A 1 104 ? -18.708 0.440 12.946 1.00 90.12 104 ILE A O 1
ATOM 795 N N . LEU A 1 105 ? -16.558 0.143 13.520 1.00 91.88 105 LEU A N 1
ATOM 796 C CA . LEU A 1 105 ? -16.475 1.244 14.480 1.00 91.88 105 LEU A CA 1
ATOM 797 C C . LEU A 1 105 ? -16.022 2.559 13.824 1.00 91.88 105 LEU A C 1
ATOM 799 O O . LEU A 1 105 ? -15.874 3.564 14.513 1.00 91.88 105 LEU A O 1
ATOM 803 N N . ALA A 1 106 ? -15.829 2.578 12.501 1.00 88.88 106 ALA A N 1
ATOM 804 C CA . ALA A 1 106 ? -15.381 3.743 11.738 1.00 88.88 106 ALA A CA 1
ATOM 805 C C . ALA A 1 106 ? -16.192 5.022 12.022 1.00 88.88 106 ALA A C 1
ATOM 807 O O . ALA A 1 106 ? -15.634 6.115 12.143 1.00 88.88 106 ALA A O 1
ATOM 808 N N . ASN A 1 107 ? -17.509 4.872 12.195 1.00 90.62 107 ASN A N 1
ATOM 809 C CA . ASN A 1 107 ? -18.441 5.976 12.445 1.00 90.62 107 ASN A CA 1
ATOM 810 C C . ASN A 1 107 ? -18.250 6.653 13.814 1.00 90.62 107 ASN A C 1
ATOM 812 O O . ASN A 1 107 ? -18.747 7.756 14.020 1.00 90.62 107 ASN A O 1
ATOM 816 N N . GLU A 1 108 ? -17.523 6.025 14.740 1.00 92.12 108 GLU A N 1
ATOM 817 C CA . GLU A 1 108 ? -17.210 6.593 16.059 1.00 92.12 108 GLU A CA 1
ATOM 818 C C . GLU A 1 108 ? -16.048 7.608 16.004 1.00 92.12 108 GLU A C 1
ATOM 820 O O . GLU A 1 108 ? -15.763 8.297 16.989 1.00 92.12 108 GLU A O 1
ATOM 825 N N . GLY A 1 109 ? -15.394 7.722 14.841 1.00 91.94 109 GLY A N 1
ATOM 826 C CA . GLY A 1 109 ? -14.390 8.733 14.525 1.00 91.94 109 GLY A CA 1
ATOM 827 C C . GLY A 1 109 ? -12.957 8.380 14.936 1.00 91.94 109 GLY A C 1
ATOM 828 O O . GLY A 1 109 ? -12.705 7.499 15.762 1.00 91.94 109 GLY A O 1
ATOM 829 N N . ALA A 1 110 ? -12.005 9.123 14.364 1.00 94.31 110 ALA A N 1
ATOM 830 C CA . ALA A 1 110 ? -10.572 8.948 14.603 1.00 94.31 110 ALA A CA 1
ATOM 831 C C . ALA A 1 110 ? -10.166 9.074 16.088 1.00 94.31 110 ALA A C 1
ATOM 833 O O . ALA A 1 110 ? -9.439 8.194 16.551 1.00 94.31 110 ALA A O 1
ATOM 834 N N . PRO A 1 111 ? -10.679 10.039 16.888 1.00 95.00 111 PRO A N 1
ATOM 835 C CA . PRO A 1 111 ? -10.282 10.154 18.293 1.00 95.00 111 PRO A CA 1
ATOM 836 C C . PRO A 1 111 ? -10.619 8.906 19.118 1.00 95.00 111 PRO A C 1
ATOM 838 O O . PRO A 1 111 ? -9.827 8.470 19.953 1.00 95.00 111 PRO A O 1
ATOM 841 N N . SER A 1 112 ? -11.797 8.319 18.884 1.00 94.94 112 SER A N 1
ATOM 842 C CA . SER A 1 112 ? -12.256 7.111 19.579 1.00 94.94 112 SER A CA 1
ATOM 843 C C . SER A 1 112 ? -11.426 5.892 19.161 1.00 94.94 112 SER A C 1
ATOM 845 O O . SER A 1 112 ? -11.057 5.076 20.004 1.00 94.94 112 SER A O 1
ATOM 847 N N . MET A 1 113 ? -11.066 5.802 17.875 1.00 96.50 113 MET A N 1
ATOM 848 C CA . MET A 1 113 ? -10.206 4.740 17.345 1.00 96.50 113 MET A CA 1
ATOM 849 C C . MET A 1 113 ? -8.768 4.831 17.879 1.00 96.50 113 MET A C 1
ATOM 851 O O . MET A 1 113 ? -8.181 3.817 18.248 1.00 96.50 113 MET A O 1
ATOM 855 N N . VAL A 1 114 ? -8.217 6.043 18.008 1.00 96.88 114 VAL A N 1
ATOM 856 C CA . VAL A 1 114 ? -6.908 6.280 18.639 1.00 96.88 114 VAL A CA 1
ATOM 857 C C . VAL A 1 114 ? -6.910 5.805 20.094 1.00 96.88 114 VAL A C 1
ATOM 859 O O . VAL A 1 114 ? -5.977 5.126 20.518 1.00 96.88 114 VAL A O 1
ATOM 862 N N . GLN A 1 115 ? -7.964 6.112 20.857 1.00 96.00 115 GLN A N 1
ATOM 863 C CA . GLN A 1 115 ? -8.082 5.634 22.239 1.00 96.00 115 GLN A CA 1
ATOM 864 C C . GLN A 1 115 ? -8.168 4.112 22.322 1.00 96.00 115 GLN A C 1
ATOM 866 O O . GLN A 1 115 ? -7.517 3.515 23.176 1.00 96.00 115 GLN A O 1
ATOM 871 N N . LEU A 1 116 ? -8.935 3.483 21.427 1.00 96.38 116 LEU A N 1
ATOM 872 C CA . LEU A 1 116 ? -8.999 2.028 21.332 1.00 96.38 116 LEU A CA 1
ATOM 873 C C . LEU A 1 116 ? -7.613 1.432 21.062 1.00 96.38 116 LEU A C 1
ATOM 875 O O . LEU A 1 116 ? -7.200 0.505 21.752 1.00 96.38 116 LEU A O 1
ATOM 879 N N . ALA A 1 117 ? -6.872 1.987 20.103 1.00 97.25 117 ALA A N 1
ATOM 880 C CA . ALA A 1 117 ? -5.539 1.508 19.760 1.00 97.25 117 ALA A CA 1
ATOM 881 C C . ALA A 1 117 ? -4.559 1.618 20.942 1.00 97.25 117 ALA A C 1
ATOM 883 O O . ALA A 1 117 ? -3.834 0.669 21.239 1.00 97.25 117 ALA A O 1
ATOM 884 N N . GLN A 1 118 ? -4.581 2.739 21.668 1.00 97.25 118 GLN A N 1
ATOM 885 C CA . GLN A 1 118 ? -3.765 2.947 22.870 1.00 97.25 118 GLN A CA 1
ATOM 886 C C . GLN A 1 118 ? -4.137 1.987 24.010 1.00 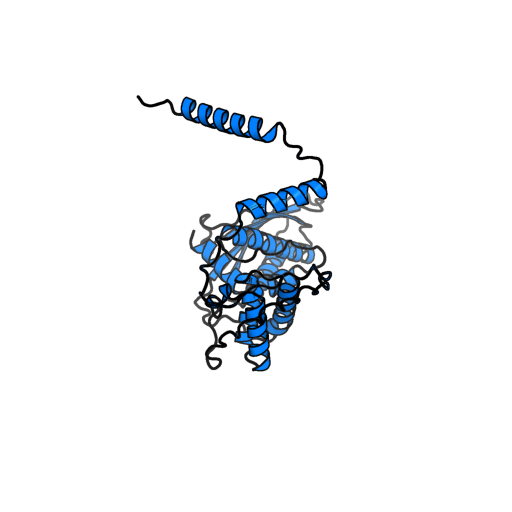97.25 118 GLN A C 1
ATOM 888 O O . GLN A 1 118 ? -3.252 1.440 24.669 1.00 97.25 118 GLN A O 1
ATOM 893 N N . GLU A 1 119 ? -5.431 1.755 24.229 1.00 96.25 119 GLU A N 1
ATOM 894 C CA . GLU A 1 119 ? -5.926 0.791 25.215 1.00 96.25 119 GLU A CA 1
ATOM 895 C C . GLU A 1 119 ? -5.424 -0.624 24.887 1.00 96.25 119 GLU A C 1
ATOM 897 O O . GLU A 1 119 ? -4.862 -1.295 25.752 1.00 96.25 119 GLU A O 1
ATOM 902 N N . LEU A 1 120 ? -5.541 -1.055 23.629 1.00 96.56 120 LEU A N 1
ATOM 903 C CA . LEU A 1 120 ? -5.070 -2.365 23.168 1.00 96.56 120 LEU A CA 1
ATOM 904 C C . LEU A 1 120 ? -3.550 -2.525 23.324 1.00 96.56 120 LEU A C 1
ATOM 906 O O . LEU A 1 120 ? -3.083 -3.592 23.722 1.00 96.56 120 LEU A O 1
ATOM 910 N N . GLU A 1 121 ? -2.767 -1.470 23.076 1.00 95.94 121 GLU A N 1
ATOM 911 C CA . GLU A 1 121 ? -1.328 -1.482 23.365 1.00 95.94 121 GLU A CA 1
ATOM 912 C C . GLU A 1 121 ? -1.035 -1.644 24.859 1.00 95.94 121 GLU A C 1
ATOM 914 O O . GLU A 1 121 ? -0.141 -2.405 25.230 1.00 95.94 121 GLU A O 1
ATOM 919 N N . SER A 1 122 ? -1.783 -0.952 25.725 1.00 95.12 122 SER A N 1
ATOM 920 C CA . SER A 1 122 ? -1.604 -1.047 27.181 1.00 95.12 122 SER A CA 1
ATOM 921 C C . SER A 1 122 ? -1.892 -2.453 27.715 1.00 95.12 122 SER A C 1
ATOM 923 O O . SER A 1 122 ? -1.252 -2.901 28.664 1.00 95.12 122 SER A O 1
ATOM 925 N N . GLN A 1 123 ? -2.798 -3.172 27.048 1.00 94.94 123 GLN A N 1
ATOM 926 C CA . GLN A 1 123 ? -3.145 -4.565 27.327 1.00 94.94 123 GLN A CA 1
ATOM 927 C C . GLN A 1 123 ? -2.222 -5.563 26.609 1.00 94.94 123 GLN A C 1
ATOM 929 O O . GLN A 1 123 ? -2.448 -6.767 26.674 1.00 94.94 123 GLN A O 1
ATOM 934 N N . GLN A 1 124 ? -1.181 -5.078 25.921 1.00 93.50 124 GLN A N 1
ATOM 935 C CA . GLN A 1 124 ? -0.224 -5.877 25.148 1.00 93.50 124 GLN A CA 1
ATOM 936 C C . GLN A 1 124 ? -0.864 -6.699 24.013 1.00 93.50 124 GLN A C 1
ATOM 938 O O . GLN A 1 124 ? -0.257 -7.636 23.491 1.00 93.50 124 GLN A O 1
ATOM 943 N N . ALA A 1 125 ? -2.063 -6.318 23.566 1.00 93.50 125 ALA A N 1
ATOM 944 C CA . ALA A 1 125 ? -2.770 -6.939 22.453 1.00 93.50 125 ALA A CA 1
ATOM 945 C C . ALA A 1 125 ? -2.256 -6.382 21.114 1.00 93.50 125 ALA A C 1
ATOM 947 O O . ALA A 1 125 ? -2.969 -5.696 20.382 1.00 93.50 125 ALA A O 1
ATOM 948 N N . TRP A 1 126 ? -0.984 -6.643 20.792 1.00 93.19 126 TRP A N 1
ATOM 949 C CA . TRP A 1 126 ? -0.265 -5.959 19.708 1.00 93.19 126 TRP A CA 1
ATOM 950 C C . TRP A 1 126 ? -0.945 -6.076 18.340 1.00 93.19 126 TRP A C 1
ATOM 952 O O . TRP A 1 126 ? -1.019 -5.084 17.614 1.00 93.19 126 TRP A O 1
ATOM 962 N N . GLN A 1 127 ? -1.451 -7.260 17.981 1.00 91.94 127 GLN A N 1
ATOM 963 C CA . GLN A 1 127 ? -2.133 -7.487 16.699 1.00 91.94 127 GLN A CA 1
ATOM 964 C C . GLN A 1 127 ? -3.398 -6.633 16.567 1.00 91.94 127 GLN A C 1
ATOM 966 O O . GLN A 1 127 ? -3.577 -5.942 15.564 1.00 91.94 127 GLN A O 1
ATOM 971 N N . HIS A 1 128 ? -4.222 -6.618 17.616 1.00 94.00 128 HIS A N 1
ATOM 972 C CA . HIS A 1 128 ? -5.415 -5.781 17.692 1.00 94.00 128 HIS A CA 1
ATOM 973 C C . HIS A 1 128 ? -5.052 -4.294 17.663 1.00 94.00 128 HIS A C 1
ATOM 975 O O . HIS A 1 128 ? -5.652 -3.526 16.915 1.00 94.00 128 HIS A O 1
ATOM 981 N N . ALA A 1 129 ? -4.033 -3.889 18.427 1.00 95.94 129 ALA A N 1
ATOM 982 C CA . ALA A 1 129 ? -3.570 -2.509 18.463 1.00 95.94 129 ALA A CA 1
ATOM 983 C C . ALA A 1 129 ? -3.103 -2.022 17.085 1.00 95.94 129 ALA A C 1
ATOM 985 O O . ALA A 1 129 ? -3.475 -0.932 16.659 1.00 95.94 129 ALA A O 1
ATOM 986 N N . LEU A 1 130 ? -2.325 -2.835 16.359 1.00 95.25 130 LEU A N 1
ATOM 987 C CA . LEU A 1 130 ? -1.872 -2.494 15.010 1.00 95.25 130 LEU A CA 1
ATOM 988 C C . LEU A 1 130 ? -3.052 -2.319 14.050 1.00 95.25 130 LEU A C 1
ATOM 990 O O . LEU A 1 130 ? -3.062 -1.350 13.296 1.00 95.25 130 LEU A O 1
ATOM 994 N N . LEU A 1 131 ? -4.052 -3.204 14.099 1.00 94.94 131 LEU A N 1
ATOM 995 C CA . LEU A 1 131 ? -5.261 -3.045 13.290 1.00 94.94 131 LEU A CA 1
ATOM 996 C C . LEU A 1 131 ? -6.030 -1.775 13.646 1.00 94.94 131 LEU A C 1
ATOM 998 O O . LEU A 1 131 ? -6.448 -1.060 12.743 1.00 94.94 131 LEU A O 1
ATOM 1002 N N . ALA A 1 132 ? -6.200 -1.468 14.932 1.00 96.38 132 ALA A N 1
ATOM 1003 C CA . ALA A 1 132 ? -6.877 -0.248 15.358 1.00 96.38 132 ALA A CA 1
ATOM 1004 C C . ALA A 1 132 ? -6.136 1.009 14.863 1.00 96.38 132 ALA A C 1
ATOM 1006 O O . ALA A 1 132 ? -6.774 1.937 14.372 1.00 96.38 132 ALA A O 1
ATOM 1007 N N . TRP A 1 133 ? -4.797 1.023 14.886 1.00 97.38 133 TRP A N 1
ATOM 1008 C CA . TRP A 1 133 ? -4.011 2.106 14.281 1.00 97.38 133 TRP A CA 1
ATOM 1009 C C . TRP A 1 133 ? -4.158 2.186 12.760 1.00 97.38 133 TRP A C 1
ATOM 1011 O O . TRP A 1 133 ? -4.238 3.284 12.218 1.00 97.38 133 TRP A O 1
ATOM 1021 N N . GLU A 1 134 ? -4.222 1.052 12.062 1.00 96.12 134 GLU A N 1
ATOM 1022 C CA . GLU A 1 134 ? -4.534 1.028 10.629 1.00 96.12 134 GLU A CA 1
ATOM 1023 C C . GLU A 1 134 ? -5.947 1.576 10.358 1.00 96.12 134 GLU A C 1
ATOM 1025 O O . GLU A 1 134 ? -6.112 2.384 9.444 1.00 96.12 134 GLU A O 1
ATOM 1030 N N . ARG A 1 135 ? -6.939 1.255 11.205 1.00 96.00 135 ARG A N 1
ATOM 1031 C CA . ARG A 1 135 ? -8.308 1.784 11.084 1.00 96.00 135 ARG A CA 1
ATOM 1032 C C . ARG A 1 135 ? -8.384 3.298 11.171 1.00 96.00 135 ARG A C 1
ATOM 1034 O O . ARG A 1 135 ? -9.220 3.888 10.483 1.00 96.00 135 ARG A O 1
ATOM 1041 N N . VAL A 1 136 ? -7.522 3.922 11.982 1.00 96.31 136 VAL A N 1
ATOM 1042 C CA . VAL A 1 136 ? -7.404 5.389 12.041 1.00 96.31 136 VAL A CA 1
ATOM 1043 C C . VAL A 1 136 ? -7.118 5.951 10.645 1.00 96.31 136 VAL A C 1
ATOM 1045 O O . VAL A 1 136 ? -7.713 6.956 10.266 1.00 96.31 136 VAL A O 1
ATOM 1048 N N . LEU A 1 137 ? -6.260 5.292 9.861 1.00 95.12 137 LEU A N 1
ATOM 1049 C CA . LEU A 1 137 ? -5.839 5.780 8.548 1.00 95.12 137 LEU A CA 1
ATOM 1050 C C . LEU A 1 137 ? -6.821 5.454 7.420 1.00 95.12 137 LEU A C 1
ATOM 1052 O O . LEU A 1 137 ? -6.998 6.285 6.536 1.00 95.12 137 LEU A O 1
ATOM 1056 N N . ASP A 1 138 ? -7.435 4.269 7.411 1.00 93.38 138 ASP A N 1
ATOM 1057 C CA . ASP A 1 138 ? -8.242 3.836 6.261 1.00 93.38 138 ASP A CA 1
ATOM 1058 C C . ASP A 1 138 ? -9.745 4.096 6.404 1.00 93.38 138 ASP A C 1
ATOM 1060 O O . ASP A 1 138 ? -10.368 4.613 5.478 1.00 93.38 138 ASP A O 1
ATOM 1064 N N . THR A 1 139 ? -10.333 3.785 7.557 1.00 91.19 139 THR A N 1
ATOM 1065 C CA . THR A 1 139 ? -11.790 3.847 7.750 1.00 91.19 139 THR A CA 1
ATOM 1066 C C . THR A 1 139 ? -12.283 5.115 8.437 1.00 91.19 139 THR A C 1
ATOM 1068 O O . THR A 1 139 ? -13.465 5.437 8.331 1.00 91.19 139 THR A O 1
ATOM 1071 N N . THR A 1 140 ? -11.415 5.858 9.126 1.00 91.88 140 THR A N 1
ATOM 1072 C CA . THR A 1 140 ? -11.803 7.107 9.800 1.00 91.88 140 THR A CA 1
ATOM 1073 C C . THR A 1 140 ? -11.276 8.341 9.074 1.00 91.88 140 THR A C 1
ATOM 1075 O O . THR A 1 140 ? -10.286 8.269 8.353 1.00 91.88 140 THR A O 1
ATOM 1078 N N . LYS A 1 141 ? -11.903 9.503 9.299 1.00 90.94 141 LYS A N 1
ATOM 1079 C CA . LYS A 1 141 ? -11.424 10.810 8.814 1.00 90.94 141 LYS A CA 1
ATOM 1080 C C . LYS A 1 141 ? -10.451 11.428 9.822 1.00 90.94 141 LYS A C 1
ATOM 1082 O O . LYS A 1 141 ? -10.832 12.325 10.573 1.00 90.94 141 LYS A O 1
ATOM 1087 N N . ALA A 1 142 ? -9.231 10.899 9.878 1.00 92.00 142 ALA A N 1
ATOM 1088 C CA . ALA A 1 142 ? -8.197 11.365 10.797 1.00 92.00 142 ALA A CA 1
ATOM 1089 C C . ALA A 1 142 ? -7.693 12.775 10.453 1.00 92.00 142 ALA A C 1
ATOM 1091 O O . ALA A 1 142 ? -7.471 13.122 9.293 1.00 92.00 142 ALA A O 1
ATOM 1092 N N . SER A 1 143 ? -7.471 13.584 11.485 1.00 93.19 143 SER A N 1
ATOM 1093 C CA . SER A 1 143 ? -6.709 14.829 11.398 1.00 93.19 143 SER A CA 1
ATOM 1094 C C . SER A 1 143 ? -5.211 14.553 11.171 1.00 93.19 143 SER A C 1
ATOM 1096 O O . SER A 1 143 ? -4.740 13.445 11.446 1.00 93.19 143 SER A O 1
ATOM 1098 N N . PRO A 1 144 ? -4.415 15.548 10.728 1.00 91.50 144 PRO A N 1
ATOM 1099 C CA . PRO A 1 144 ? -2.973 15.367 10.530 1.00 91.50 144 PRO A CA 1
ATOM 1100 C C . PRO A 1 144 ? -2.227 14.886 11.785 1.00 91.50 144 PRO A C 1
ATOM 1102 O O . PRO A 1 144 ? -1.284 14.101 11.688 1.00 91.50 144 PRO A O 1
ATOM 1105 N N . GLU A 1 145 ? -2.661 15.319 12.971 1.00 94.00 145 GLU A N 1
ATOM 1106 C CA . GLU A 1 145 ? -2.082 14.885 14.246 1.00 94.00 145 GLU A CA 1
ATOM 1107 C C . GLU A 1 145 ? -2.382 13.406 14.528 1.00 94.00 145 GLU A C 1
ATOM 1109 O O . GLU A 1 145 ? -1.482 12.644 14.884 1.00 94.00 145 GLU A O 1
ATOM 1114 N N . GLU A 1 146 ? -3.627 12.975 14.311 1.00 95.06 146 GLU A N 1
ATOM 1115 C CA . GLU A 1 146 ? -4.053 11.582 14.491 1.00 95.06 146 GLU A CA 1
ATOM 1116 C C . GLU A 1 146 ? -3.387 10.647 13.482 1.00 95.06 146 GLU A C 1
ATOM 1118 O O . GLU A 1 146 ? -2.889 9.587 13.864 1.00 95.06 146 GLU A O 1
ATOM 1123 N N . ALA A 1 147 ? -3.294 11.069 12.219 1.00 93.31 147 ALA A N 1
ATOM 1124 C CA . ALA A 1 147 ? -2.565 10.342 11.189 1.00 93.31 147 ALA A CA 1
ATOM 1125 C C . ALA A 1 147 ? -1.077 10.211 11.553 1.00 93.31 147 ALA A C 1
ATOM 1127 O O . ALA A 1 147 ? -0.517 9.118 11.487 1.00 93.31 147 ALA A O 1
ATOM 1128 N N . SER A 1 148 ? -0.440 11.286 12.036 1.00 93.00 148 SER A N 1
ATOM 1129 C CA . SER A 1 148 ? 0.953 11.242 12.503 1.00 93.00 148 SER A CA 1
ATOM 1130 C C . SER A 1 148 ? 1.148 10.263 13.666 1.00 93.00 148 SER A C 1
ATOM 1132 O O . SER A 1 148 ? 2.128 9.510 13.682 1.00 93.00 148 SER A O 1
ATOM 1134 N N . MET A 1 149 ? 0.217 10.228 14.628 1.00 95.69 149 MET A N 1
ATOM 1135 C CA . MET A 1 149 ? 0.238 9.242 15.715 1.00 95.69 149 MET A CA 1
ATOM 1136 C C . MET A 1 149 ? 0.129 7.813 15.177 1.00 95.69 149 MET A C 1
ATOM 1138 O O . MET A 1 149 ? 0.944 6.965 15.547 1.00 95.69 149 MET A O 1
ATOM 1142 N N . ALA A 1 150 ? -0.811 7.563 14.263 1.00 96.44 150 ALA A N 1
ATOM 1143 C CA . ALA A 1 150 ? -1.001 6.255 13.649 1.00 96.44 150 ALA A CA 1
ATOM 1144 C C . ALA A 1 150 ? 0.233 5.803 12.853 1.00 96.44 150 ALA A C 1
ATOM 1146 O O . ALA A 1 150 ? 0.728 4.701 13.079 1.00 96.44 150 ALA A O 1
ATOM 1147 N N . HIS A 1 151 ? 0.815 6.658 12.004 1.00 94.31 151 HIS A N 1
ATOM 1148 C CA . HIS A 1 151 ? 2.033 6.326 11.254 1.00 94.31 151 HIS A CA 1
ATOM 1149 C C . HIS A 1 151 ? 3.202 5.960 12.179 1.00 94.31 151 HIS A C 1
ATOM 1151 O O . HIS A 1 151 ? 3.906 4.975 11.929 1.00 94.31 151 HIS A O 1
ATOM 1157 N N . LYS A 1 152 ? 3.405 6.712 13.271 1.00 94.62 152 LYS A N 1
ATOM 1158 C CA . LYS A 1 152 ? 4.444 6.413 14.274 1.00 94.62 152 LYS A CA 1
ATOM 1159 C C . LYS A 1 152 ? 4.193 5.071 14.958 1.00 94.62 152 LYS A C 1
ATOM 1161 O O . LYS A 1 152 ? 5.123 4.276 15.109 1.00 94.62 152 LYS A O 1
ATOM 1166 N N . ALA A 1 153 ? 2.950 4.802 15.351 1.00 96.56 153 ALA A N 1
ATOM 1167 C CA . ALA A 1 153 ? 2.584 3.550 15.996 1.00 96.56 153 ALA A CA 1
ATOM 1168 C C . ALA A 1 153 ? 2.752 2.348 15.053 1.00 96.56 153 ALA A C 1
ATOM 1170 O O . ALA A 1 153 ? 3.414 1.382 15.428 1.00 96.56 153 ALA A O 1
ATOM 1171 N N . ILE A 1 154 ? 2.264 2.437 13.811 1.00 95.69 154 ILE A N 1
ATOM 1172 C CA . ILE A 1 154 ? 2.401 1.391 12.785 1.00 95.69 154 ILE A CA 1
ATOM 1173 C C . ILE A 1 154 ? 3.876 1.097 12.510 1.00 95.69 154 ILE A C 1
ATOM 1175 O O . ILE A 1 154 ? 4.285 -0.061 12.552 1.00 95.69 154 ILE A O 1
ATOM 1179 N N . THR A 1 155 ? 4.698 2.133 12.318 1.00 93.62 155 THR A N 1
ATOM 1180 C CA . THR A 1 155 ? 6.145 1.981 12.074 1.00 93.62 155 THR A CA 1
ATOM 1181 C C . THR A 1 155 ? 6.846 1.257 13.230 1.00 93.62 155 THR A C 1
ATOM 1183 O O . THR A 1 155 ? 7.753 0.458 13.007 1.00 93.62 155 THR A O 1
ATOM 1186 N N . ARG A 1 156 ? 6.410 1.489 14.474 1.00 94.44 156 ARG A N 1
ATOM 1187 C CA . ARG A 1 156 ? 6.960 0.843 15.676 1.00 94.44 156 ARG A CA 1
ATOM 1188 C C . ARG A 1 156 ? 6.456 -0.589 15.885 1.00 94.44 156 ARG A C 1
ATOM 1190 O O . ARG A 1 156 ? 7.215 -1.420 16.387 1.00 94.44 156 ARG A O 1
ATOM 1197 N N . LEU A 1 157 ? 5.181 -0.856 15.597 1.00 93.38 157 LEU A N 1
ATOM 1198 C CA . LEU A 1 157 ? 4.515 -2.124 15.913 1.00 93.38 157 LEU A CA 1
ATOM 1199 C C . LEU A 1 157 ? 4.674 -3.167 14.806 1.00 93.38 157 LEU A C 1
ATOM 1201 O O . LEU A 1 157 ? 4.952 -4.324 15.107 1.00 93.38 157 LEU A O 1
ATOM 1205 N N . LYS A 1 158 ? 4.523 -2.769 13.540 1.00 91.38 158 LYS A N 1
ATOM 1206 C CA . LYS A 1 158 ? 4.458 -3.683 12.391 1.00 91.38 158 LYS A CA 1
ATOM 1207 C C . LYS A 1 158 ? 5.682 -4.604 12.262 1.00 91.38 158 LYS A C 1
ATOM 1209 O O . LYS A 1 158 ? 5.468 -5.802 12.114 1.00 91.38 158 LYS A O 1
ATOM 1214 N N . PRO A 1 159 ? 6.940 -4.135 12.417 1.00 88.81 159 PRO A N 1
ATOM 1215 C CA . PRO A 1 159 ? 8.113 -5.013 12.315 1.00 88.81 159 PRO A CA 1
ATOM 1216 C C . PRO A 1 159 ? 8.238 -6.044 13.447 1.00 88.81 159 PRO A C 1
ATOM 1218 O O . PRO A 1 159 ? 9.027 -6.975 13.339 1.00 88.81 159 PRO A O 1
ATOM 1221 N N . LYS A 1 160 ? 7.505 -5.862 14.553 1.00 88.88 160 LYS A N 1
ATOM 1222 C CA . LYS A 1 160 ? 7.560 -6.739 15.735 1.00 88.88 160 LYS A CA 1
ATOM 1223 C C . LYS A 1 160 ? 6.513 -7.848 15.701 1.00 88.88 160 LYS A C 1
ATOM 1225 O O . LYS A 1 160 ? 6.450 -8.647 16.631 1.00 88.88 160 LYS A O 1
ATOM 1230 N N . GLN A 1 161 ? 5.658 -7.859 14.684 1.00 83.94 161 GLN A N 1
ATOM 1231 C CA . GLN A 1 161 ? 4.585 -8.831 14.553 1.00 83.94 161 GLN A CA 1
ATOM 1232 C C . GLN A 1 161 ? 4.942 -9.886 13.512 1.00 83.94 161 GLN A C 1
ATOM 1234 O O . GLN A 1 161 ? 5.672 -9.586 12.564 1.00 83.94 161 GLN A O 1
ATOM 1239 N N . PRO A 1 162 ? 4.428 -11.117 13.665 1.00 82.31 162 PRO A N 1
ATOM 1240 C CA . PRO A 1 162 ? 4.502 -12.091 12.590 1.00 82.31 162 PRO A CA 1
ATOM 1241 C C . PRO A 1 162 ? 3.788 -11.558 11.342 1.00 82.31 162 PRO A C 1
ATOM 1243 O O . PRO A 1 162 ? 2.944 -10.657 11.420 1.00 82.31 162 PRO A O 1
ATOM 1246 N N . ALA A 1 163 ? 4.120 -12.139 10.187 1.00 77.62 163 ALA A N 1
ATOM 1247 C CA . ALA A 1 163 ? 3.352 -11.926 8.967 1.00 77.62 163 ALA A CA 1
ATOM 1248 C C . ALA A 1 163 ? 1.859 -12.142 9.255 1.00 77.62 163 ALA A C 1
ATOM 1250 O O . ALA A 1 163 ? 1.488 -13.066 9.978 1.00 77.62 163 ALA A O 1
ATOM 1251 N N . TRP A 1 164 ? 1.016 -11.255 8.726 1.00 74.69 164 TRP A N 1
ATOM 1252 C CA . TRP A 1 164 ? -0.411 -11.263 9.038 1.00 74.69 164 TRP A CA 1
ATOM 1253 C C . TRP A 1 164 ? -1.131 -12.447 8.411 1.00 74.69 164 TRP A C 1
ATOM 1255 O O . TRP A 1 164 ? -2.154 -12.851 8.944 1.00 74.69 164 TRP A O 1
ATOM 1265 N N . ASN A 1 165 ? -0.612 -12.962 7.295 1.00 68.06 165 ASN A N 1
ATOM 1266 C CA . ASN A 1 165 ? -1.256 -13.965 6.465 1.00 68.06 165 ASN A CA 1
ATOM 1267 C C . ASN A 1 165 ? -1.633 -15.239 7.254 1.00 68.06 165 ASN A C 1
ATOM 1269 O O . ASN A 1 165 ? -0.768 -16.087 7.488 1.00 68.06 165 ASN A O 1
ATOM 1273 N N . PRO A 1 166 ? -2.907 -15.384 7.667 1.00 57.69 166 PRO A N 1
ATOM 1274 C CA . PRO A 1 166 ? -3.351 -16.541 8.426 1.00 57.69 166 PRO A CA 1
ATOM 1275 C C . PRO A 1 166 ? -3.690 -17.727 7.506 1.00 57.69 166 PRO A C 1
ATOM 1277 O O . PRO A 1 166 ? -3.841 -18.838 8.004 1.00 57.69 166 PRO A O 1
ATOM 1280 N N . ASP A 1 167 ? -3.786 -17.505 6.187 1.00 60.38 167 ASP A N 1
ATOM 1281 C CA . ASP A 1 167 ? -4.047 -18.527 5.171 1.00 60.38 167 ASP A CA 1
ATOM 1282 C C . ASP A 1 167 ? -3.233 -18.258 3.884 1.00 60.38 167 ASP A C 1
ATOM 1284 O O . ASP A 1 167 ? -3.713 -17.581 2.971 1.00 60.38 167 ASP A O 1
ATOM 1288 N N . PRO A 1 168 ? -2.018 -18.826 3.771 1.00 58.78 168 PRO A N 1
ATOM 1289 C CA . PRO A 1 168 ? -1.156 -18.683 2.594 1.00 58.78 168 PRO A CA 1
ATOM 1290 C C . PRO A 1 168 ? -1.749 -19.208 1.279 1.00 58.78 168 PRO A C 1
ATOM 1292 O O . PRO A 1 168 ? -1.212 -18.932 0.207 1.00 58.78 168 PRO A O 1
ATOM 1295 N N . LEU A 1 169 ? -2.827 -20.000 1.328 1.00 54.94 169 LEU A N 1
ATOM 1296 C CA . LEU A 1 169 ? -3.528 -20.467 0.128 1.00 54.94 169 LEU A CA 1
ATOM 1297 C C . LEU A 1 169 ? -4.522 -19.420 -0.405 1.00 54.94 169 LEU A C 1
ATOM 1299 O O . LEU A 1 169 ? -4.969 -19.539 -1.546 1.00 54.94 169 LEU A O 1
ATOM 1303 N N . GLY A 1 170 ? -4.830 -18.390 0.390 1.00 59.91 170 GLY A N 1
ATOM 1304 C CA . GLY A 1 170 ? -5.710 -17.270 0.055 1.00 59.91 170 GLY A CA 1
ATOM 1305 C C . GLY A 1 170 ? -5.002 -16.038 -0.523 1.00 59.91 170 GLY A C 1
ATOM 1306 O O . GLY A 1 170 ? -5.632 -14.983 -0.627 1.00 59.91 170 GLY A O 1
ATOM 1307 N N . ASP A 1 171 ? -3.717 -16.139 -0.884 1.00 77.38 171 ASP A N 1
ATOM 1308 C CA . ASP A 1 171 ? -2.927 -15.012 -1.394 1.00 77.38 171 ASP A CA 1
ATOM 1309 C C . ASP A 1 171 ? -3.556 -14.384 -2.642 1.00 77.38 171 ASP A C 1
ATOM 1311 O O . ASP A 1 171 ? -3.709 -15.016 -3.696 1.00 77.38 171 ASP A O 1
ATOM 1315 N N . ILE A 1 172 ? -3.839 -13.084 -2.566 1.00 87.81 172 ILE A N 1
ATOM 1316 C CA . ILE A 1 172 ? -4.355 -12.346 -3.714 1.00 87.81 172 ILE A CA 1
ATOM 1317 C C . ILE A 1 172 ? -3.172 -12.037 -4.630 1.00 87.81 172 ILE A C 1
ATOM 1319 O O . ILE A 1 172 ? -2.286 -11.247 -4.292 1.00 87.81 172 ILE A O 1
ATOM 1323 N N . THR A 1 173 ? -3.136 -12.685 -5.795 1.00 91.25 173 THR A N 1
ATOM 1324 C CA . THR A 1 173 ? -2.037 -12.498 -6.747 1.00 91.25 173 THR A CA 1
ATOM 1325 C C . THR A 1 173 ? -2.305 -11.305 -7.663 1.00 91.25 173 THR A C 1
ATOM 1327 O O . THR A 1 173 ? -3.350 -11.244 -8.311 1.00 91.25 173 THR A O 1
ATOM 1330 N N . ILE A 1 174 ? -1.333 -10.398 -7.764 1.00 92.88 174 ILE A N 1
ATOM 1331 C CA . ILE A 1 174 ? -1.333 -9.249 -8.683 1.00 92.88 174 ILE A CA 1
ATOM 1332 C C . ILE A 1 174 ? 0.006 -9.162 -9.421 1.00 92.88 174 ILE A C 1
ATOM 1334 O O . ILE A 1 174 ? 1.030 -9.614 -8.907 1.00 92.88 174 ILE A O 1
ATOM 1338 N N . THR A 1 175 ? 0.014 -8.565 -10.614 1.00 93.94 175 THR A N 1
ATOM 1339 C CA . THR A 1 175 ? 1.242 -8.378 -11.403 1.00 93.94 175 THR A CA 1
ATOM 1340 C C . THR A 1 175 ? 1.593 -6.903 -11.525 1.00 93.94 175 THR A C 1
ATOM 1342 O O . THR A 1 175 ? 0.781 -6.120 -12.010 1.00 93.94 175 THR A O 1
ATOM 1345 N N . LEU A 1 176 ? 2.812 -6.535 -11.122 1.00 96.00 176 LEU A N 1
ATOM 1346 C CA . LEU A 1 176 ? 3.419 -5.233 -11.392 1.00 96.00 176 LEU A CA 1
ATOM 1347 C C . LEU A 1 176 ? 4.149 -5.273 -12.738 1.00 96.00 176 LEU A C 1
ATOM 1349 O O . LEU A 1 176 ? 5.131 -5.995 -12.917 1.00 96.00 176 LEU A O 1
ATOM 1353 N N . HIS A 1 177 ? 3.696 -4.469 -13.684 1.00 95.31 177 HIS A N 1
ATOM 1354 C CA . HIS A 1 177 ? 4.318 -4.347 -14.993 1.00 95.31 177 HIS A CA 1
ATOM 1355 C C . HIS A 1 177 ? 5.228 -3.131 -15.061 1.00 95.31 177 HIS A C 1
ATOM 1357 O O . HIS A 1 177 ? 4.952 -2.109 -14.432 1.00 95.31 177 HIS A O 1
ATOM 1363 N N . ALA A 1 178 ? 6.267 -3.223 -15.890 1.00 95.75 178 ALA A N 1
ATOM 1364 C CA . ALA A 1 178 ? 6.993 -2.056 -16.366 1.00 95.75 178 ALA A CA 1
ATOM 1365 C C . ALA A 1 178 ? 7.240 -2.100 -17.873 1.00 95.75 178 ALA A C 1
ATOM 1367 O O . ALA A 1 178 ? 7.751 -3.084 -18.410 1.00 95.75 178 ALA A O 1
ATOM 1368 N N . GLY A 1 179 ? 6.931 -0.999 -18.546 1.00 93.62 179 GLY A N 1
ATOM 1369 C CA . GLY A 1 179 ? 7.229 -0.747 -19.947 1.00 93.62 179 GLY A CA 1
ATOM 1370 C C . GLY A 1 179 ? 8.379 0.243 -20.074 1.00 93.62 179 GLY A C 1
ATOM 1371 O O . GLY A 1 179 ? 8.333 1.312 -19.468 1.00 93.62 179 GLY A O 1
ATOM 1372 N N . ALA A 1 180 ? 9.405 -0.092 -20.853 1.00 92.44 180 ALA A N 1
ATOM 1373 C CA . ALA A 1 180 ? 10.548 0.792 -21.073 1.00 92.44 180 ALA A CA 1
ATOM 1374 C C . ALA A 1 180 ? 11.211 0.542 -22.431 1.00 92.44 180 ALA A C 1
ATOM 1376 O O . ALA A 1 180 ? 11.140 -0.550 -22.991 1.00 92.44 180 ALA A O 1
ATOM 1377 N N . THR A 1 181 ? 11.921 1.544 -22.939 1.00 89.69 181 THR A N 1
ATOM 1378 C CA . THR A 1 181 ? 12.679 1.453 -24.194 1.00 89.69 181 THR A CA 1
ATOM 1379 C C . THR A 1 181 ? 14.174 1.430 -23.882 1.00 89.69 181 THR A C 1
ATOM 1381 O O . THR A 1 181 ? 14.869 2.424 -24.055 1.00 89.69 181 THR A O 1
ATOM 1384 N N . ILE A 1 182 ? 14.671 0.300 -23.372 1.00 87.62 182 ILE A N 1
ATOM 1385 C CA . ILE A 1 182 ? 16.035 0.152 -22.828 1.00 87.62 182 ILE A CA 1
ATOM 1386 C C . ILE A 1 182 ? 16.791 -0.996 -23.487 1.00 87.62 182 ILE A C 1
ATOM 1388 O O . ILE A 1 182 ? 16.192 -1.959 -23.956 1.00 87.62 182 ILE A O 1
ATOM 1392 N N . LYS A 1 183 ? 18.125 -0.900 -23.522 1.00 81.94 183 LYS A N 1
ATOM 1393 C CA . LYS A 1 183 ? 18.984 -1.966 -24.063 1.00 81.94 183 LYS A CA 1
ATOM 1394 C C . LYS A 1 183 ? 19.141 -3.137 -23.097 1.00 81.94 183 LYS A C 1
ATOM 1396 O O . LYS A 1 183 ? 19.100 -4.285 -23.526 1.00 81.94 183 LYS A O 1
ATOM 1401 N N . ASN A 1 184 ? 19.327 -2.842 -21.811 1.00 82.38 184 ASN A N 1
ATOM 1402 C CA . ASN A 1 184 ? 19.486 -3.838 -20.760 1.00 82.38 184 ASN A CA 1
ATOM 1403 C C . ASN A 1 184 ? 18.322 -3.739 -19.774 1.00 82.38 184 ASN A C 1
ATOM 1405 O O . ASN A 1 184 ? 18.078 -2.683 -19.202 1.00 82.38 184 ASN A O 1
ATOM 1409 N N . LYS A 1 185 ? 17.608 -4.847 -19.574 1.00 90.00 185 LYS A N 1
ATOM 1410 C CA . LYS A 1 185 ? 16.465 -4.921 -18.658 1.00 90.00 185 LYS A CA 1
ATOM 1411 C C . LYS A 1 185 ? 16.825 -5.370 -17.242 1.00 90.00 185 LYS A C 1
ATOM 1413 O O . LYS A 1 185 ? 15.979 -5.279 -16.363 1.00 90.00 185 LYS A O 1
ATOM 1418 N N . GLN A 1 186 ? 18.050 -5.839 -17.002 1.00 93.12 186 GLN A N 1
ATOM 1419 C CA . GLN A 1 186 ? 18.436 -6.486 -15.745 1.00 93.12 186 GLN A CA 1
ATOM 1420 C C . GLN A 1 186 ? 18.299 -5.562 -14.527 1.00 93.12 186 GLN A C 1
ATOM 1422 O O . GLN A 1 186 ? 17.831 -5.994 -13.470 1.00 93.12 186 GLN A O 1
ATOM 1427 N N . ALA A 1 187 ? 18.677 -4.289 -14.672 1.00 93.38 187 ALA A N 1
ATOM 1428 C CA . ALA A 1 187 ? 18.538 -3.305 -13.605 1.00 93.38 187 ALA A CA 1
ATOM 1429 C C . ALA A 1 187 ? 17.058 -3.027 -13.286 1.00 93.38 187 ALA A C 1
ATOM 1431 O O . ALA A 1 187 ? 16.666 -3.044 -12.119 1.00 93.38 187 ALA A O 1
ATOM 1432 N N . LEU A 1 188 ? 16.218 -2.884 -14.319 1.00 94.69 188 LEU A N 1
ATOM 1433 C CA . LEU A 1 188 ? 14.771 -2.723 -14.166 1.00 94.69 188 LEU A CA 1
ATOM 1434 C C . LEU A 1 188 ? 14.114 -3.958 -13.532 1.00 94.69 188 LEU A C 1
ATOM 1436 O O . LEU A 1 188 ? 13.324 -3.816 -12.607 1.00 94.69 188 LEU A O 1
ATOM 1440 N N . GLU A 1 189 ? 14.459 -5.168 -13.972 1.00 96.44 189 GLU A N 1
ATOM 1441 C CA . GLU A 1 189 ? 13.949 -6.414 -13.381 1.00 96.44 189 GLU A CA 1
ATOM 1442 C C . GLU A 1 189 ? 14.353 -6.548 -11.907 1.00 96.44 189 GLU A C 1
ATOM 1444 O O . GLU A 1 189 ? 13.536 -6.941 -11.075 1.00 96.44 189 GLU A O 1
ATOM 1449 N N . SER A 1 190 ? 15.583 -6.157 -11.561 1.00 96.94 190 SER A N 1
ATOM 1450 C CA . SER A 1 190 ? 16.056 -6.144 -10.171 1.00 96.94 190 SER A CA 1
ATOM 1451 C C . SER A 1 190 ? 15.276 -5.143 -9.318 1.00 96.94 190 SER A C 1
ATOM 1453 O O . SER A 1 190 ? 14.861 -5.474 -8.206 1.00 96.94 190 SER A O 1
ATOM 1455 N N . ALA A 1 191 ? 15.024 -3.945 -9.848 1.00 96.44 191 ALA A N 1
ATOM 1456 C CA . ALA A 1 191 ? 14.246 -2.918 -9.166 1.00 96.44 191 ALA A CA 1
ATOM 1457 C C . ALA A 1 191 ? 12.774 -3.318 -8.975 1.00 96.44 191 ALA A C 1
ATOM 1459 O O . ALA A 1 191 ? 12.197 -3.096 -7.906 1.00 96.44 191 ALA A O 1
ATOM 1460 N N . LEU A 1 192 ? 12.164 -3.957 -9.978 1.00 96.94 192 LEU A N 1
ATOM 1461 C CA . LEU A 1 192 ? 10.796 -4.470 -9.888 1.00 96.94 192 LEU A CA 1
ATOM 1462 C C . LEU A 1 192 ? 10.679 -5.602 -8.883 1.00 96.94 192 LEU A C 1
ATOM 1464 O O . LEU A 1 192 ? 9.729 -5.605 -8.108 1.00 96.94 192 LEU A O 1
ATOM 1468 N N . LYS A 1 193 ? 11.653 -6.515 -8.843 1.00 97.56 193 LYS A N 1
ATOM 1469 C CA . LYS A 1 193 ? 11.697 -7.573 -7.834 1.00 97.56 193 LYS A CA 1
ATOM 1470 C C . LYS A 1 193 ? 11.754 -6.990 -6.421 1.00 97.56 193 LYS A C 1
ATOM 1472 O O . LYS A 1 193 ? 10.906 -7.319 -5.603 1.00 97.56 193 LYS A O 1
ATOM 1477 N N . GLN A 1 194 ? 12.674 -6.058 -6.161 1.00 97.12 194 GLN A N 1
ATOM 1478 C CA . GLN A 1 194 ? 12.766 -5.386 -4.856 1.00 97.12 194 GLN A CA 1
ATOM 1479 C C . GLN A 1 194 ? 11.487 -4.618 -4.500 1.00 97.12 194 GLN A C 1
ATOM 1481 O O . GLN A 1 194 ? 11.095 -4.551 -3.338 1.00 97.12 194 GLN A O 1
ATOM 1486 N N . THR A 1 195 ? 10.830 -4.021 -5.495 1.00 97.31 195 THR A N 1
ATOM 1487 C CA . THR A 1 195 ? 9.557 -3.320 -5.295 1.00 97.31 195 THR A CA 1
ATOM 1488 C C . THR A 1 195 ? 8.430 -4.303 -4.972 1.00 97.31 195 THR A C 1
ATOM 1490 O O . THR A 1 195 ? 7.675 -4.057 -4.036 1.00 97.31 195 THR A O 1
ATOM 1493 N N . ALA A 1 196 ? 8.341 -5.426 -5.686 1.00 96.06 196 ALA A N 1
ATOM 1494 C CA . ALA A 1 196 ? 7.377 -6.493 -5.433 1.00 96.06 196 ALA A CA 1
ATOM 1495 C C . ALA A 1 196 ? 7.553 -7.100 -4.032 1.00 96.06 196 ALA A C 1
ATOM 1497 O O . ALA A 1 196 ? 6.569 -7.237 -3.306 1.00 96.06 196 ALA A O 1
ATOM 1498 N N . ASP A 1 197 ? 8.796 -7.363 -3.620 1.00 94.50 197 ASP A N 1
ATOM 1499 C CA . ASP A 1 197 ? 9.128 -7.859 -2.281 1.00 94.50 197 ASP A CA 1
ATOM 1500 C C . ASP A 1 197 ? 8.702 -6.853 -1.193 1.00 94.50 197 ASP A C 1
ATOM 1502 O O . ASP A 1 197 ? 8.047 -7.228 -0.217 1.00 94.50 197 ASP A O 1
ATOM 1506 N N . SER A 1 198 ? 8.976 -5.555 -1.393 1.00 94.94 198 SER A N 1
ATOM 1507 C CA . SER A 1 198 ? 8.509 -4.493 -0.489 1.00 94.94 198 SER A CA 1
ATOM 1508 C C . SER A 1 198 ? 6.984 -4.414 -0.410 1.00 94.94 198 SER A C 1
ATOM 1510 O O . SER A 1 198 ? 6.454 -4.203 0.677 1.00 94.94 198 SER A O 1
ATOM 1512 N N . ILE A 1 199 ? 6.256 -4.593 -1.519 1.00 95.38 199 ILE A N 1
ATOM 1513 C CA . ILE A 1 199 ? 4.783 -4.611 -1.500 1.00 95.38 199 ILE A CA 1
ATOM 1514 C C . ILE A 1 199 ? 4.273 -5.835 -0.734 1.00 95.38 199 ILE A C 1
ATOM 1516 O O . ILE A 1 199 ? 3.389 -5.698 0.113 1.00 95.38 199 ILE A O 1
ATOM 1520 N N . ALA A 1 200 ? 4.832 -7.021 -0.990 1.00 92.31 200 ALA A N 1
ATOM 1521 C CA . ALA A 1 200 ? 4.449 -8.245 -0.292 1.00 92.31 200 ALA A CA 1
ATOM 1522 C C . ALA A 1 200 ? 4.632 -8.079 1.225 1.00 92.31 200 ALA A C 1
ATOM 1524 O O . ALA A 1 200 ? 3.681 -8.264 1.988 1.00 92.31 200 ALA A O 1
ATOM 1525 N N . GLN A 1 201 ? 5.798 -7.596 1.661 1.00 91.06 201 GLN A N 1
ATOM 1526 C CA . GLN A 1 201 ? 6.074 -7.316 3.069 1.00 91.06 201 GLN A CA 1
ATOM 1527 C C . GLN A 1 201 ? 5.150 -6.229 3.644 1.00 91.06 201 GLN A C 1
ATOM 1529 O O . GLN A 1 201 ? 4.568 -6.410 4.718 1.00 91.06 201 GLN A O 1
ATOM 1534 N N . ALA A 1 202 ? 4.964 -5.117 2.928 1.00 92.44 202 ALA A N 1
ATOM 1535 C CA . ALA A 1 202 ? 4.097 -4.020 3.346 1.00 92.44 202 ALA A CA 1
ATOM 1536 C C . ALA A 1 202 ? 2.628 -4.449 3.479 1.00 92.44 202 ALA A C 1
ATOM 1538 O O . ALA A 1 202 ? 1.931 -3.988 4.385 1.00 92.44 202 ALA A O 1
ATOM 1539 N N . SER A 1 203 ? 2.162 -5.373 2.641 1.00 92.31 203 SER A N 1
ATOM 1540 C CA . SER A 1 203 ? 0.820 -5.953 2.733 1.00 92.31 203 SER A CA 1
ATOM 1541 C C . SER A 1 203 ? 0.664 -6.961 3.878 1.00 92.31 203 SER A C 1
ATOM 1543 O O . SER A 1 203 ? -0.429 -7.471 4.098 1.00 92.31 203 SER A O 1
ATOM 1545 N N . GLY A 1 204 ? 1.727 -7.260 4.636 1.00 89.75 204 GLY A N 1
ATOM 1546 C CA . GLY A 1 204 ? 1.709 -8.326 5.638 1.00 89.75 204 GLY A CA 1
ATOM 1547 C C . GLY A 1 204 ? 1.616 -9.721 5.017 1.00 89.75 204 GLY A C 1
ATOM 1548 O O . GLY A 1 204 ? 1.104 -10.629 5.670 1.00 89.75 204 GLY A O 1
ATOM 1549 N N . TYR A 1 205 ? 2.107 -9.866 3.780 1.00 89.62 205 TYR A N 1
ATOM 1550 C CA . TYR A 1 205 ? 2.052 -11.066 2.941 1.00 89.62 205 TYR A CA 1
ATOM 1551 C C . TYR A 1 205 ? 0.638 -11.525 2.571 1.00 89.62 205 TYR A C 1
ATOM 1553 O O . TYR A 1 205 ? 0.429 -12.700 2.314 1.00 89.62 205 TYR A O 1
ATOM 1561 N N . ILE A 1 206 ? -0.330 -10.604 2.532 1.00 89.81 206 ILE A N 1
ATOM 1562 C CA . ILE A 1 206 ? -1.676 -10.866 1.987 1.00 89.81 206 ILE A CA 1
ATOM 1563 C C . ILE A 1 206 ? -1.634 -10.894 0.452 1.00 89.81 206 ILE A C 1
ATOM 1565 O O . ILE A 1 206 ? -2.449 -11.548 -0.200 1.00 89.81 206 ILE A O 1
ATOM 1569 N N . LEU A 1 207 ? -0.695 -10.143 -0.131 1.00 91.50 207 LEU A N 1
ATOM 1570 C CA . LEU A 1 207 ? -0.503 -10.064 -1.569 1.00 91.50 207 LEU A CA 1
ATOM 1571 C C . LEU A 1 207 ? 0.687 -10.905 -2.009 1.00 91.50 207 LEU A C 1
ATOM 1573 O O . LEU A 1 207 ? 1.795 -10.763 -1.486 1.00 91.50 207 LEU A O 1
ATOM 1577 N N . LYS A 1 208 ? 0.470 -11.672 -3.076 1.00 91.44 208 LYS A N 1
ATOM 1578 C CA . LYS A 1 208 ? 1.541 -12.257 -3.876 1.00 91.44 208 LYS A CA 1
ATOM 1579 C C . LYS A 1 208 ? 1.775 -11.376 -5.096 1.00 91.44 208 LYS A C 1
ATOM 1581 O O . LYS A 1 208 ? 0.934 -11.304 -5.990 1.00 91.44 208 LYS A O 1
ATOM 1586 N N . VAL A 1 209 ? 2.919 -10.701 -5.140 1.00 93.19 209 VAL A N 1
ATOM 1587 C CA . VAL A 1 209 ? 3.238 -9.764 -6.224 1.00 93.19 209 VAL A CA 1
ATOM 1588 C C . VAL A 1 209 ? 4.219 -10.401 -7.196 1.00 93.19 209 VAL A C 1
ATOM 1590 O O . VAL A 1 209 ? 5.370 -10.665 -6.857 1.00 93.19 209 VAL A O 1
ATOM 1593 N N . THR A 1 210 ? 3.763 -10.647 -8.420 1.00 94.00 210 THR A N 1
ATOM 1594 C CA . THR A 1 210 ? 4.626 -11.009 -9.550 1.00 94.00 210 THR A CA 1
ATOM 1595 C C . THR A 1 210 ? 5.007 -9.760 -10.334 1.00 94.00 210 THR A C 1
ATOM 1597 O O . THR A 1 210 ? 4.351 -8.726 -10.215 1.00 94.00 210 THR A O 1
ATOM 1600 N N . PHE A 1 211 ? 6.056 -9.825 -11.154 1.00 94.62 211 PHE A N 1
ATOM 1601 C CA . PHE A 1 211 ? 6.426 -8.707 -12.021 1.00 94.62 211 PHE A CA 1
ATOM 1602 C C . PHE A 1 211 ? 6.679 -9.149 -13.461 1.00 94.62 211 PHE A C 1
ATOM 1604 O O . PHE A 1 211 ? 7.086 -10.284 -13.710 1.00 94.62 211 PHE A O 1
ATOM 1611 N N . GLN A 1 212 ? 6.433 -8.243 -14.408 1.00 93.69 212 GLN A N 1
ATOM 1612 C CA . GLN A 1 212 ? 6.669 -8.450 -15.838 1.00 93.69 212 GLN A CA 1
ATOM 1613 C C . GLN A 1 212 ? 7.265 -7.194 -16.481 1.00 93.69 212 GLN A C 1
ATOM 1615 O O . GLN A 1 212 ? 6.945 -6.068 -16.101 1.00 93.69 212 GLN A O 1
ATOM 1620 N N . THR A 1 213 ? 8.140 -7.382 -17.470 1.00 93.25 213 THR A N 1
ATOM 1621 C CA . THR A 1 213 ? 8.760 -6.288 -18.227 1.00 93.25 213 THR A CA 1
ATOM 1622 C C . THR A 1 213 ? 8.359 -6.340 -19.698 1.00 93.25 213 THR A C 1
ATOM 1624 O O . THR A 1 213 ? 8.355 -7.398 -20.323 1.00 93.25 213 THR A O 1
ATOM 1627 N N . SER A 1 214 ? 8.039 -5.178 -20.263 1.00 91.75 214 SER A N 1
ATOM 1628 C CA . SER A 1 214 ? 7.737 -4.978 -21.682 1.00 91.75 214 SER A CA 1
ATOM 1629 C C . SER A 1 214 ? 8.771 -4.029 -22.284 1.00 91.75 214 SER A C 1
ATOM 1631 O O . SER A 1 214 ? 8.703 -2.816 -22.086 1.00 91.75 214 SER A O 1
ATOM 1633 N N . ILE A 1 215 ? 9.762 -4.581 -22.990 1.00 89.62 215 ILE A N 1
ATOM 1634 C CA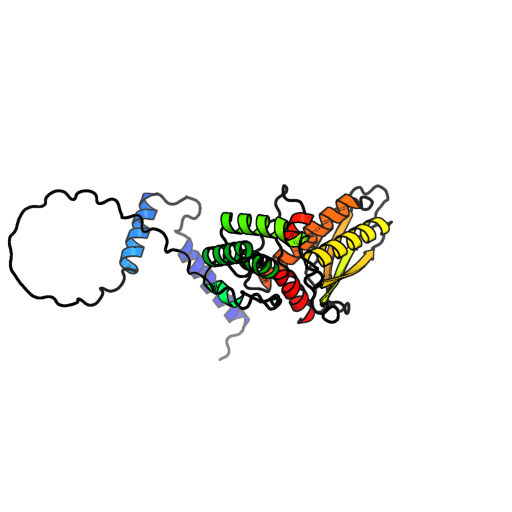 . ILE A 1 215 ? 10.916 -3.814 -23.474 1.00 89.62 215 ILE A CA 1
ATOM 1635 C C . ILE A 1 215 ? 10.782 -3.504 -24.967 1.00 89.62 215 ILE A C 1
ATOM 1637 O O . ILE A 1 215 ? 10.726 -4.408 -25.800 1.00 89.62 215 ILE A O 1
ATOM 1641 N N . GLY A 1 216 ? 10.727 -2.214 -25.299 1.00 83.62 216 GLY A N 1
ATOM 1642 C CA . GLY A 1 216 ? 10.737 -1.707 -26.671 1.00 83.62 216 GLY A CA 1
ATOM 1643 C C . GLY A 1 216 ? 12.141 -1.661 -27.287 1.00 83.62 216 GLY A C 1
ATOM 1644 O O . GLY A 1 216 ? 13.141 -1.946 -26.633 1.00 83.62 216 GLY A O 1
ATOM 1645 N N . LYS A 1 217 ? 12.237 -1.265 -28.565 1.00 77.88 217 LYS A N 1
ATOM 1646 C CA . LYS A 1 217 ? 13.525 -1.120 -29.273 1.00 77.88 217 LYS A CA 1
ATOM 1647 C C . LYS A 1 217 ? 14.406 -0.070 -28.586 1.00 77.88 217 LYS A C 1
ATOM 1649 O O . LYS A 1 217 ? 14.104 1.108 -28.698 1.00 77.88 217 LYS A O 1
ATOM 1654 N N . GLY A 1 218 ? 15.471 -0.503 -27.908 1.00 69.88 218 GLY A N 1
ATOM 1655 C CA . GLY A 1 218 ? 16.278 0.324 -27.001 1.00 69.88 218 GLY A CA 1
ATOM 1656 C C . GLY A 1 218 ? 16.743 1.678 -27.552 1.00 69.88 218 GLY A C 1
ATOM 1657 O O . GLY A 1 218 ? 17.049 1.824 -28.735 1.00 69.88 218 GLY A O 1
ATOM 1658 N N . THR A 1 219 ? 16.824 2.666 -26.661 1.00 67.81 219 THR A N 1
ATOM 1659 C CA . THR A 1 219 ? 17.358 4.003 -26.945 1.00 67.81 219 THR A CA 1
ATOM 1660 C C . THR A 1 219 ? 18.872 3.993 -27.221 1.00 67.81 219 THR A C 1
ATOM 1662 O O . THR A 1 219 ? 19.565 3.027 -26.876 1.00 67.81 219 THR A O 1
ATOM 1665 N N . PRO A 1 220 ? 19.424 5.054 -27.847 1.00 69.06 220 PRO A N 1
ATOM 1666 C CA . PRO A 1 220 ? 20.867 5.228 -28.001 1.00 69.06 220 PRO A CA 1
ATOM 1667 C C . PRO A 1 220 ? 21.607 5.088 -26.657 1.00 69.06 220 PRO A C 1
ATOM 1669 O O . PRO A 1 220 ? 21.046 5.465 -25.624 1.00 69.06 220 PRO A O 1
ATOM 1672 N N . PRO A 1 221 ? 22.848 4.561 -26.660 1.00 62.66 221 PRO A N 1
ATOM 1673 C CA . PRO A 1 221 ? 23.594 4.235 -25.439 1.00 62.66 221 PRO A CA 1
ATOM 1674 C C . PRO A 1 221 ? 23.813 5.434 -24.503 1.00 62.66 221 PRO A C 1
ATOM 1676 O O . PRO A 1 221 ? 23.893 5.231 -23.301 1.00 62.66 221 PRO A O 1
ATOM 1679 N N . ASP A 1 222 ? 23.806 6.661 -25.028 1.00 68.06 222 ASP A N 1
ATOM 1680 C CA . ASP A 1 222 ? 24.048 7.886 -24.253 1.00 68.06 222 ASP A CA 1
ATOM 1681 C C . ASP A 1 222 ? 22.768 8.556 -23.734 1.00 68.06 222 ASP A C 1
ATOM 1683 O O . ASP A 1 222 ? 22.775 9.741 -23.417 1.00 68.06 222 ASP A O 1
ATOM 1687 N N . THR A 1 223 ? 21.637 7.845 -23.679 1.00 77.00 223 THR A N 1
ATOM 1688 C CA . THR A 1 223 ? 20.393 8.430 -23.156 1.00 77.00 223 THR A CA 1
ATOM 1689 C C . THR A 1 223 ? 20.412 8.372 -21.624 1.00 77.00 223 THR A C 1
ATOM 1691 O O . THR A 1 223 ? 20.188 7.296 -21.069 1.00 77.00 223 THR A O 1
ATOM 1694 N N . PRO A 1 224 ? 20.636 9.495 -20.908 1.00 81.94 224 PRO A N 1
ATOM 1695 C CA . PRO A 1 224 ? 20.890 9.460 -19.466 1.00 81.94 224 PRO A CA 1
ATOM 1696 C C . PRO A 1 224 ? 19.642 9.093 -18.658 1.00 81.94 224 PRO A C 1
ATOM 1698 O O . PRO A 1 224 ? 19.740 8.587 -17.542 1.00 81.94 224 PRO A O 1
ATOM 1701 N N . ARG A 1 225 ? 18.451 9.374 -19.200 1.00 88.94 225 ARG A N 1
ATOM 1702 C CA . ARG A 1 225 ? 17.165 9.043 -18.587 1.00 88.94 225 ARG A CA 1
ATOM 1703 C C . ARG A 1 225 ? 16.192 8.570 -19.650 1.00 88.94 225 ARG A C 1
ATOM 1705 O O . ARG A 1 225 ? 16.037 9.221 -20.678 1.00 88.94 225 ARG A O 1
ATOM 1712 N N . VAL A 1 226 ? 15.511 7.472 -19.367 1.00 89.31 226 VAL A N 1
ATOM 1713 C CA . VAL A 1 226 ? 14.506 6.876 -20.246 1.00 89.31 226 VAL A CA 1
ATOM 1714 C C . VAL A 1 226 ? 13.123 6.957 -19.603 1.00 89.31 226 VAL A C 1
ATOM 1716 O O . VAL A 1 226 ? 13.021 6.910 -18.370 1.00 89.31 226 VAL A O 1
ATOM 1719 N N . PRO A 1 227 ? 12.054 7.070 -20.407 1.00 92.38 227 PRO A N 1
ATOM 1720 C CA . PRO A 1 227 ? 10.701 6.931 -19.898 1.00 92.38 227 PRO A CA 1
ATOM 1721 C C . PRO A 1 227 ? 10.446 5.472 -19.504 1.00 92.38 227 PRO A C 1
ATOM 1723 O O . PRO A 1 227 ? 10.695 4.549 -20.285 1.00 92.38 227 PRO A O 1
ATOM 1726 N N . ILE A 1 228 ? 9.935 5.285 -18.292 1.00 94.12 228 ILE A N 1
ATOM 1727 C CA . ILE A 1 228 ? 9.480 4.005 -17.755 1.00 94.12 228 ILE A CA 1
ATOM 1728 C C . ILE A 1 228 ? 8.037 4.192 -17.310 1.00 94.12 228 ILE A C 1
ATOM 1730 O O . ILE A 1 228 ? 7.740 5.115 -16.556 1.00 94.12 228 ILE A O 1
ATOM 1734 N N . ALA A 1 229 ? 7.151 3.323 -17.780 1.00 96.06 229 ALA A N 1
ATOM 1735 C CA . ALA A 1 229 ? 5.763 3.263 -17.350 1.00 96.06 229 ALA A CA 1
ATOM 1736 C C . ALA A 1 229 ? 5.563 2.047 -16.451 1.00 96.06 229 ALA A C 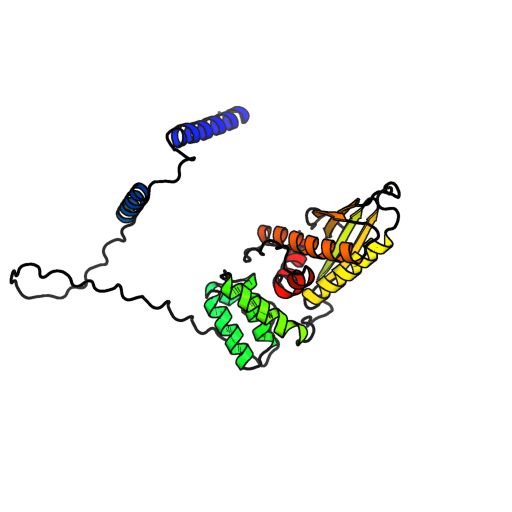1
ATOM 1738 O O . ALA A 1 229 ? 6.028 0.969 -16.804 1.00 96.06 229 ALA A O 1
ATOM 1739 N N . ILE A 1 230 ? 4.857 2.194 -15.333 1.00 97.06 230 ILE A N 1
ATOM 1740 C CA . ILE A 1 230 ? 4.460 1.078 -14.471 1.00 97.06 230 ILE A CA 1
ATOM 1741 C C . ILE A 1 230 ? 2.943 1.027 -14.309 1.00 97.06 230 ILE A C 1
ATOM 1743 O O . ILE A 1 230 ? 2.279 2.063 -14.331 1.00 97.06 230 ILE A O 1
ATOM 1747 N N . TRP A 1 231 ? 2.396 -0.173 -14.154 1.00 95.88 231 TRP A N 1
ATOM 1748 C CA . TRP A 1 231 ? 0.972 -0.398 -13.896 1.00 95.88 231 TRP A CA 1
ATOM 1749 C C . TRP A 1 231 ? 0.755 -1.751 -13.222 1.00 95.88 231 TRP A C 1
ATOM 1751 O O . TRP A 1 231 ? 1.623 -2.622 -13.267 1.00 95.88 231 TRP A O 1
ATOM 1761 N N . PHE A 1 232 ? -0.409 -1.938 -12.608 1.00 95.19 232 PHE A N 1
ATOM 1762 C CA . PHE A 1 232 ? -0.841 -3.225 -12.081 1.00 95.19 232 PHE A CA 1
ATOM 1763 C C . PHE A 1 232 ? -1.881 -3.872 -12.984 1.00 95.19 232 PHE A C 1
ATOM 1765 O O . PHE A 1 232 ? -2.719 -3.188 -13.569 1.00 95.19 232 PHE A O 1
ATOM 1772 N N . THR A 1 233 ? -1.857 -5.199 -13.034 1.00 92.06 233 THR A N 1
ATOM 1773 C CA . THR A 1 233 ? -2.951 -6.016 -13.567 1.00 92.06 233 THR A CA 1
ATOM 1774 C C . THR A 1 233 ? -3.282 -7.140 -12.598 1.00 92.06 233 THR A C 1
ATOM 1776 O O . THR A 1 233 ? -2.463 -7.521 -11.748 1.00 92.06 233 THR A O 1
ATOM 1779 N N . ARG A 1 234 ? -4.443 -7.761 -12.798 1.00 88.62 234 ARG A N 1
ATOM 1780 C CA . ARG A 1 234 ? -4.717 -9.083 -12.231 1.00 88.62 234 ARG A CA 1
ATOM 1781 C C . ARG A 1 234 ? -3.737 -10.153 -12.732 1.00 88.62 234 ARG A C 1
ATOM 1783 O O . ARG A 1 234 ? -3.029 -9.976 -13.729 1.00 88.62 234 ARG A O 1
ATOM 1790 N N . SER A 1 235 ? -3.687 -11.272 -12.014 1.00 75.44 235 SER A N 1
ATOM 1791 C CA . SER A 1 235 ? -2.710 -12.355 -12.208 1.00 75.44 235 SER A CA 1
ATOM 1792 C C . SER A 1 235 ? -2.836 -13.132 -13.524 1.00 75.44 235 SER A C 1
ATOM 1794 O O . SER A 1 235 ? -1.844 -13.697 -13.978 1.00 75.44 235 SER A O 1
ATOM 1796 N N . ASP A 1 236 ? -4.009 -13.147 -14.168 1.00 69.81 236 ASP A N 1
ATOM 1797 C CA . ASP A 1 236 ? -4.225 -13.885 -15.426 1.00 69.81 236 ASP A CA 1
ATOM 1798 C C . ASP A 1 236 ? -3.741 -13.130 -16.684 1.00 69.81 236 ASP 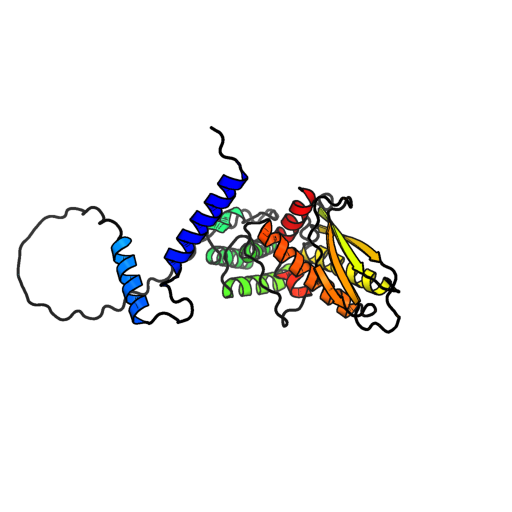A C 1
ATOM 1800 O O . ASP A 1 236 ? -3.879 -13.637 -17.800 1.00 69.81 236 ASP A O 1
ATOM 1804 N N . GLY A 1 237 ? -3.189 -11.921 -16.514 1.00 58.06 237 GLY A N 1
ATOM 1805 C CA . GLY A 1 237 ? -2.632 -11.102 -17.593 1.00 58.06 237 GLY A CA 1
ATOM 1806 C C . GLY A 1 237 ? -3.660 -10.570 -18.597 1.00 58.06 237 GLY A C 1
ATOM 1807 O O . GLY A 1 237 ? -3.271 -9.982 -19.609 1.00 58.06 237 GLY A O 1
ATOM 1808 N N . LYS A 1 238 ? -4.965 -10.756 -18.362 1.00 64.50 238 LYS A N 1
ATOM 1809 C CA . LYS A 1 238 ? -6.004 -10.137 -19.191 1.00 64.50 238 LYS A CA 1
ATOM 1810 C C . LYS A 1 238 ? -6.143 -8.661 -18.815 1.00 64.50 238 LYS A C 1
ATOM 1812 O O . LYS A 1 238 ? -6.037 -8.297 -17.652 1.00 64.50 238 LYS A O 1
ATOM 1817 N N . ARG A 1 239 ? -6.433 -7.815 -19.811 1.00 61.00 239 ARG A N 1
ATOM 1818 C CA . ARG A 1 239 ? -6.599 -6.351 -19.656 1.00 61.00 239 ARG A CA 1
ATOM 1819 C C . ARG A 1 239 ? -7.854 -5.923 -18.878 1.00 61.00 239 ARG A C 1
ATOM 1821 O O . ARG A 1 239 ? -8.094 -4.734 -18.715 1.00 61.00 239 ARG A O 1
ATOM 1828 N N . GLN A 1 240 ? -8.690 -6.866 -18.448 1.00 64.12 240 GLN A N 1
ATOM 1829 C CA . GLN A 1 240 ? -9.792 -6.576 -17.529 1.00 64.12 240 GLN A CA 1
ATOM 1830 C C . GLN A 1 240 ? -9.201 -6.490 -16.119 1.00 64.12 240 GLN A C 1
ATOM 1832 O O . GLN A 1 240 ? -8.578 -7.452 -15.675 1.00 64.12 240 GLN A O 1
ATOM 1837 N N . GLY A 1 241 ? -9.319 -5.328 -15.470 1.00 75.19 241 GLY A N 1
ATOM 1838 C CA . GLY A 1 241 ? -8.711 -5.080 -14.160 1.00 75.19 241 GLY A CA 1
ATOM 1839 C C . GLY A 1 241 ? -7.243 -4.643 -14.230 1.00 75.19 241 GLY A C 1
ATOM 1840 O O . GLY A 1 241 ? -6.355 -5.341 -13.731 1.00 75.19 241 GLY A O 1
ATOM 1841 N N . GLU A 1 242 ? -6.985 -3.480 -14.841 1.00 88.00 242 GLU A N 1
ATOM 1842 C CA . GLU A 1 242 ? -5.672 -2.822 -14.860 1.00 88.00 242 GLU A CA 1
ATOM 1843 C C . GLU A 1 242 ? -5.739 -1.387 -14.330 1.00 88.00 242 GLU A C 1
ATOM 1845 O O . GLU A 1 242 ? -6.739 -0.691 -14.505 1.00 88.00 242 GLU A O 1
ATOM 1850 N N . THR A 1 243 ? -4.663 -0.930 -13.689 1.00 92.69 243 THR A N 1
ATOM 1851 C CA . THR A 1 243 ? -4.518 0.492 -13.351 1.00 92.69 243 THR A CA 1
ATOM 1852 C C . THR A 1 243 ? -4.021 1.268 -14.572 1.00 92.69 243 THR A C 1
ATOM 1854 O O . THR A 1 243 ? -3.178 0.739 -15.304 1.00 92.69 243 THR A O 1
ATOM 1857 N N . PRO A 1 244 ? -4.403 2.545 -14.755 1.00 91.88 244 PRO A N 1
ATOM 1858 C CA . PRO A 1 244 ? -3.774 3.403 -15.753 1.00 91.88 244 PRO A CA 1
ATOM 1859 C C . PRO A 1 244 ? -2.244 3.444 -15.577 1.00 91.88 244 PRO A C 1
ATOM 1861 O O . PRO A 1 244 ? -1.769 3.514 -14.440 1.00 91.88 244 PRO A O 1
ATOM 1864 N N . PRO A 1 245 ? -1.450 3.405 -16.662 1.00 93.81 245 PRO A N 1
ATOM 1865 C CA . PRO A 1 245 ? 0.001 3.420 -16.552 1.00 93.81 245 PRO A CA 1
ATOM 1866 C C . PRO A 1 245 ? 0.521 4.760 -16.035 1.00 93.81 245 PRO A C 1
ATOM 1868 O O . PRO A 1 245 ? 0.184 5.824 -16.555 1.00 93.81 245 PRO A O 1
ATOM 1871 N N . LEU A 1 246 ? 1.413 4.699 -15.048 1.00 95.69 246 LEU A N 1
ATOM 1872 C CA . LEU A 1 246 ? 2.110 5.856 -14.501 1.00 95.69 246 LEU A CA 1
ATOM 1873 C C . LEU A 1 246 ? 3.537 5.897 -15.040 1.00 95.69 246 LEU A C 1
ATOM 1875 O O . LEU A 1 246 ? 4.300 4.948 -14.871 1.00 95.69 246 LEU A O 1
ATOM 1879 N N . SER A 1 247 ? 3.893 7.005 -15.690 1.00 95.19 247 SER A N 1
ATOM 1880 C CA . SER A 1 247 ? 5.196 7.176 -16.337 1.00 95.19 247 SER A CA 1
ATOM 1881 C C . SER A 1 247 ? 6.123 8.094 -15.547 1.00 95.19 247 SER A C 1
ATOM 1883 O O . SER A 1 247 ? 5.697 9.126 -15.033 1.00 95.19 247 SER A O 1
ATOM 1885 N N . PHE A 1 248 ? 7.408 7.754 -15.499 1.00 93.94 248 PHE A N 1
ATOM 1886 C CA . PHE A 1 248 ? 8.468 8.579 -14.925 1.00 93.94 248 PHE A CA 1
ATOM 1887 C C . PHE A 1 248 ? 9.772 8.434 -15.717 1.00 93.94 248 PHE A C 1
ATOM 1889 O O . PHE A 1 248 ? 9.974 7.477 -16.461 1.00 93.94 248 PHE A O 1
ATOM 1896 N N . MET A 1 249 ? 10.675 9.402 -15.558 1.00 92.44 249 MET A N 1
ATOM 1897 C CA . MET A 1 249 ? 12.004 9.372 -16.172 1.00 92.44 249 MET A CA 1
ATOM 1898 C C . MET A 1 249 ? 13.028 8.814 -15.182 1.00 92.44 249 MET A C 1
ATOM 1900 O O . MET A 1 249 ? 13.167 9.357 -14.084 1.00 92.44 249 MET A O 1
ATOM 1904 N N . ALA A 1 250 ? 13.808 7.806 -15.564 1.00 90.69 250 ALA A N 1
ATOM 1905 C CA . ALA A 1 250 ? 14.842 7.233 -14.697 1.00 90.69 250 ALA A CA 1
ATOM 1906 C C . ALA A 1 250 ? 16.103 6.845 -15.473 1.00 90.69 250 ALA A C 1
ATOM 1908 O O . ALA A 1 250 ? 16.047 6.608 -16.678 1.00 90.69 250 ALA A O 1
ATOM 1909 N N . ALA A 1 251 ? 17.237 6.798 -14.773 1.00 89.81 251 ALA A N 1
ATOM 1910 C CA . ALA A 1 251 ? 18.458 6.217 -15.315 1.00 89.81 251 ALA A CA 1
ATOM 1911 C C . ALA A 1 251 ? 18.267 4.690 -15.418 1.00 89.81 251 ALA A C 1
ATOM 1913 O O . ALA A 1 251 ? 17.936 4.066 -14.410 1.00 89.81 251 ALA A O 1
ATOM 1914 N N . PRO A 1 252 ? 18.420 4.084 -16.609 1.00 85.06 252 PRO A N 1
ATOM 1915 C CA . PRO A 1 252 ? 18.047 2.686 -16.836 1.00 85.06 252 PRO A CA 1
ATOM 1916 C C . PRO A 1 252 ? 18.966 1.671 -16.149 1.00 85.06 252 PRO A C 1
ATOM 1918 O O . PRO A 1 252 ? 18.546 0.535 -15.951 1.00 85.06 252 PRO A O 1
ATOM 1921 N N . ASP A 1 253 ? 20.182 2.075 -15.780 1.00 88.50 253 ASP A N 1
ATOM 1922 C CA . ASP A 1 253 ? 21.203 1.189 -15.208 1.00 88.50 253 ASP A CA 1
ATOM 1923 C C . ASP A 1 253 ? 21.372 1.357 -13.683 1.00 88.50 253 ASP A C 1
ATOM 1925 O O . ASP A 1 253 ? 22.093 0.587 -13.050 1.00 88.50 253 ASP A O 1
ATOM 1929 N N . ASP A 1 254 ? 20.689 2.331 -13.071 1.00 91.19 254 ASP A N 1
ATOM 1930 C CA . ASP A 1 254 ? 20.756 2.598 -11.630 1.00 91.19 254 ASP A CA 1
ATOM 1931 C C . ASP A 1 254 ? 19.595 1.919 -10.888 1.00 91.19 254 ASP A C 1
ATOM 1933 O O . ASP A 1 254 ? 18.481 2.443 -10.804 1.00 91.19 254 ASP A O 1
ATOM 1937 N N . VAL A 1 255 ? 19.874 0.742 -10.325 1.00 93.88 255 VAL A N 1
ATOM 1938 C CA . VAL A 1 255 ? 18.890 -0.073 -9.595 1.00 93.88 255 VAL A CA 1
ATOM 1939 C C . VAL A 1 255 ? 18.306 0.666 -8.392 1.00 93.88 255 VAL A C 1
ATOM 1941 O O . VAL A 1 255 ? 17.111 0.543 -8.141 1.00 93.88 255 VAL A O 1
ATOM 1944 N N . GLU A 1 256 ? 19.099 1.437 -7.646 1.00 92.56 256 GLU A N 1
ATOM 1945 C CA . GLU A 1 256 ? 18.617 2.099 -6.429 1.00 92.56 256 GLU A CA 1
ATOM 1946 C C . GLU A 1 256 ? 17.614 3.201 -6.775 1.00 92.56 256 GLU A C 1
ATOM 1948 O O . GLU A 1 256 ? 16.499 3.242 -6.235 1.00 92.56 256 GLU A O 1
ATOM 1953 N N . THR A 1 257 ? 17.972 4.048 -7.743 1.00 91.12 257 THR A N 1
ATOM 1954 C CA . THR A 1 257 ? 17.072 5.088 -8.244 1.00 91.12 257 THR A CA 1
ATOM 1955 C C . THR A 1 257 ? 15.818 4.472 -8.858 1.00 91.12 257 THR A C 1
ATOM 1957 O O . THR A 1 257 ? 14.712 4.941 -8.576 1.00 91.12 257 THR A O 1
ATOM 1960 N N . LEU A 1 258 ? 15.952 3.397 -9.642 1.00 93.94 258 LEU A N 1
ATOM 1961 C CA . LEU A 1 258 ? 14.813 2.683 -10.219 1.00 93.94 258 LEU A CA 1
ATOM 1962 C C . LEU A 1 258 ? 13.885 2.123 -9.141 1.00 93.94 258 LEU A C 1
ATOM 1964 O O . LEU A 1 258 ? 12.678 2.347 -9.222 1.00 93.94 258 LEU A O 1
ATOM 1968 N N . THR A 1 259 ? 14.416 1.460 -8.111 1.00 95.38 259 THR A N 1
ATOM 1969 C CA . THR A 1 259 ? 13.619 0.926 -6.998 1.00 95.38 259 THR A CA 1
ATOM 1970 C C . THR A 1 259 ? 12.871 2.048 -6.282 1.00 95.38 259 THR A C 1
ATOM 1972 O O . THR A 1 259 ? 11.671 1.929 -6.025 1.00 95.38 259 THR A O 1
ATOM 1975 N N . LYS A 1 260 ? 13.537 3.175 -5.992 1.00 93.56 260 LYS A N 1
ATOM 1976 C CA . LYS A 1 260 ? 12.905 4.330 -5.336 1.00 93.56 260 LYS A CA 1
ATOM 1977 C C . LYS A 1 260 ? 11.758 4.903 -6.173 1.00 93.56 260 LYS A C 1
ATOM 1979 O O . LYS A 1 260 ? 10.688 5.175 -5.626 1.00 93.56 260 LYS A O 1
ATOM 1984 N N . GLN A 1 261 ? 11.963 5.061 -7.482 1.00 94.00 261 GLN A N 1
ATOM 1985 C CA . GLN A 1 261 ? 10.939 5.569 -8.399 1.00 94.00 261 GLN A CA 1
ATOM 1986 C C . GLN A 1 261 ? 9.783 4.580 -8.579 1.00 94.00 261 GLN A C 1
ATOM 1988 O O . GLN A 1 261 ? 8.628 4.994 -8.542 1.00 94.00 261 GLN A O 1
ATOM 1993 N N . CYS A 1 262 ? 10.064 3.276 -8.679 1.00 95.88 262 CYS A N 1
ATOM 1994 C CA . CYS A 1 262 ? 9.030 2.245 -8.747 1.00 95.88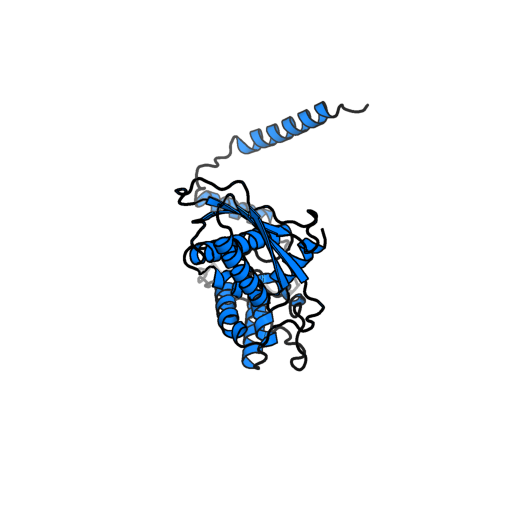 262 CYS A CA 1
ATOM 1995 C C . CYS A 1 262 ? 8.154 2.261 -7.489 1.00 95.88 262 CYS A C 1
ATOM 1997 O O . CYS A 1 262 ? 6.935 2.315 -7.602 1.00 95.88 262 CYS A O 1
ATOM 1999 N N . LYS A 1 263 ? 8.749 2.306 -6.290 1.00 96.12 263 LYS A N 1
ATOM 2000 C CA . LYS A 1 263 ? 8.002 2.382 -5.019 1.00 96.12 263 LYS A CA 1
ATOM 2001 C C . LYS A 1 263 ? 7.146 3.645 -4.916 1.00 96.12 263 LYS A C 1
ATOM 2003 O O . LYS A 1 263 ? 5.998 3.576 -4.481 1.00 96.12 263 LYS A O 1
ATOM 2008 N N . LEU A 1 264 ? 7.679 4.792 -5.339 1.00 94.50 264 LEU A N 1
ATOM 2009 C CA . LEU A 1 264 ? 6.926 6.046 -5.378 1.00 94.50 264 LEU A CA 1
ATOM 2010 C C . LEU A 1 264 ? 5.768 5.985 -6.385 1.00 94.50 264 LEU A C 1
ATOM 2012 O O . LEU A 1 264 ? 4.654 6.401 -6.077 1.00 94.50 264 LEU A O 1
ATOM 2016 N N . GLY A 1 265 ? 6.016 5.437 -7.573 1.00 95.31 265 GLY A N 1
ATOM 2017 C CA . GLY A 1 265 ? 4.991 5.249 -8.589 1.00 95.31 265 GLY A CA 1
ATOM 2018 C C . GLY A 1 265 ? 3.888 4.294 -8.129 1.00 95.31 265 GLY A C 1
ATOM 2019 O O . GLY A 1 265 ? 2.715 4.600 -8.310 1.00 95.31 265 GLY A O 1
ATOM 2020 N N . VAL A 1 266 ? 4.244 3.198 -7.452 1.00 96.81 266 VAL A N 1
ATOM 2021 C CA . VAL A 1 266 ? 3.291 2.265 -6.829 1.00 96.81 266 VAL A CA 1
ATOM 2022 C C . VAL A 1 266 ? 2.414 2.979 -5.805 1.00 96.81 266 VAL A C 1
ATOM 2024 O O . VAL A 1 266 ? 1.197 2.820 -5.834 1.00 96.81 266 VAL A O 1
ATOM 2027 N N . TYR A 1 267 ? 3.004 3.802 -4.933 1.00 96.00 267 TYR A N 1
ATOM 2028 C CA . TYR A 1 267 ? 2.235 4.598 -3.975 1.00 96.00 267 TYR A CA 1
ATOM 2029 C C . TYR A 1 267 ? 1.223 5.515 -4.678 1.00 96.00 267 TYR A C 1
ATOM 2031 O O . TYR A 1 267 ? 0.058 5.565 -4.290 1.00 96.00 267 TYR A O 1
ATOM 2039 N N . ASN A 1 268 ? 1.647 6.198 -5.744 1.00 94.94 268 ASN A N 1
ATOM 2040 C CA . ASN A 1 268 ? 0.781 7.098 -6.503 1.00 94.94 268 ASN A CA 1
ATOM 2041 C C . ASN A 1 268 ? -0.334 6.356 -7.256 1.00 94.94 268 ASN A C 1
ATOM 2043 O O . ASN A 1 268 ? -1.463 6.845 -7.282 1.00 94.94 268 ASN A O 1
ATOM 2047 N N . LEU A 1 269 ? -0.045 5.175 -7.813 1.00 95.50 269 LEU A N 1
ATOM 2048 C CA . LEU A 1 269 ? -1.050 4.305 -8.429 1.00 95.50 269 LEU A CA 1
ATOM 2049 C C . LEU A 1 269 ? -2.107 3.878 -7.409 1.00 95.50 269 LEU A C 1
ATOM 2051 O O . LEU A 1 269 ? -3.297 4.023 -7.675 1.00 95.50 269 LEU A O 1
ATOM 2055 N N . LEU A 1 270 ? -1.688 3.415 -6.226 1.00 95.12 270 LEU A N 1
ATOM 2056 C CA . LEU A 1 270 ? -2.628 3.039 -5.170 1.00 95.12 270 LEU A CA 1
ATOM 2057 C C . LEU A 1 270 ? -3.443 4.230 -4.679 1.00 95.12 270 LEU A C 1
ATOM 2059 O O . LEU A 1 270 ? -4.647 4.102 -4.489 1.00 95.12 270 LEU A O 1
ATOM 2063 N N . ARG A 1 271 ? -2.810 5.391 -4.496 1.00 94.50 271 ARG A N 1
ATOM 2064 C CA . ARG A 1 271 ? -3.497 6.621 -4.097 1.00 94.50 271 ARG A CA 1
ATOM 2065 C C . ARG A 1 271 ? -4.602 6.996 -5.078 1.00 94.50 271 ARG A C 1
ATOM 2067 O O . ARG A 1 271 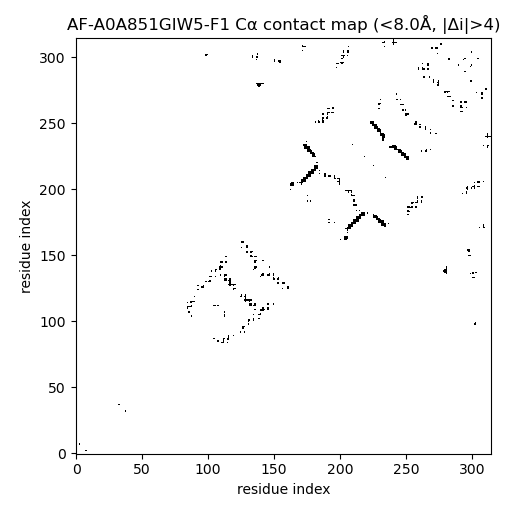? -5.715 7.255 -4.631 1.00 94.50 271 ARG A O 1
ATOM 2074 N N . ALA A 1 272 ? -4.301 7.028 -6.375 1.00 93.31 272 ALA A N 1
ATOM 2075 C CA . ALA A 1 272 ? -5.292 7.347 -7.399 1.00 93.31 272 ALA A CA 1
ATOM 2076 C C . ALA A 1 272 ? -6.419 6.303 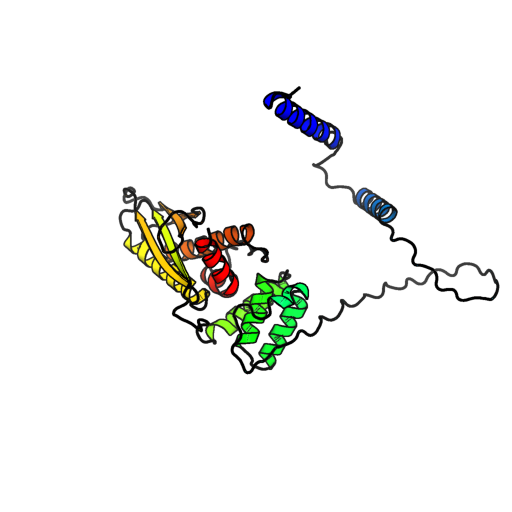-7.414 1.00 93.31 272 ALA A C 1
ATOM 2078 O O . ALA A 1 272 ? -7.590 6.647 -7.294 1.00 93.31 272 ALA A O 1
ATOM 2079 N N . HIS A 1 273 ? -6.055 5.020 -7.448 1.00 93.06 273 HIS A N 1
ATOM 2080 C CA . HIS A 1 273 ? -7.013 3.923 -7.555 1.00 93.06 273 HIS A CA 1
ATOM 2081 C C . HIS A 1 273 ? -7.947 3.819 -6.345 1.00 93.06 273 HIS A C 1
ATOM 2083 O O . HIS A 1 273 ? -9.157 3.669 -6.499 1.00 93.06 273 HIS A O 1
ATOM 2089 N N . LEU A 1 274 ? -7.415 3.913 -5.123 1.00 92.75 274 LEU A N 1
ATOM 2090 C CA . LEU A 1 274 ? -8.218 3.830 -3.899 1.00 92.75 274 LEU A CA 1
ATOM 2091 C C . LEU A 1 274 ? -9.151 5.034 -3.744 1.00 92.75 274 LEU A C 1
ATOM 2093 O O . LEU A 1 274 ? -10.265 4.859 -3.256 1.00 92.75 274 LEU A O 1
ATOM 2097 N N . ALA A 1 275 ? -8.731 6.226 -4.179 1.00 91.44 275 ALA A N 1
ATOM 2098 C CA . ALA A 1 275 ? -9.587 7.411 -4.167 1.00 91.44 275 ALA A CA 1
ATOM 2099 C C . ALA A 1 275 ? -10.791 7.278 -5.117 1.00 91.44 275 ALA A C 1
ATOM 2101 O O . ALA A 1 275 ? -11.848 7.839 -4.842 1.00 91.44 275 ALA A O 1
ATOM 2102 N N . GLU A 1 276 ? -10.643 6.533 -6.215 1.00 90.19 276 GLU A N 1
ATOM 2103 C CA . GLU A 1 276 ? -11.715 6.292 -7.189 1.00 90.19 276 GLU A CA 1
ATOM 2104 C C . GLU A 1 276 ? -12.631 5.123 -6.800 1.00 90.19 276 GLU A C 1
ATOM 2106 O O . GLU A 1 276 ? -13.830 5.156 -7.071 1.00 90.19 276 GLU A O 1
ATOM 2111 N N . THR A 1 277 ? -12.080 4.080 -6.174 1.00 88.12 277 THR A N 1
ATOM 2112 C CA . THR A 1 277 ? -12.777 2.793 -5.986 1.00 88.12 277 THR A CA 1
ATOM 2113 C C . THR A 1 277 ? -13.284 2.544 -4.570 1.00 88.12 277 THR A C 1
ATOM 2115 O O . THR A 1 277 ? -14.047 1.602 -4.354 1.00 88.12 277 THR A O 1
ATOM 2118 N N . THR A 1 278 ? -12.887 3.362 -3.593 1.00 88.81 278 THR A N 1
ATOM 2119 C CA . THR A 1 278 ? -13.222 3.140 -2.181 1.00 88.81 278 THR A CA 1
ATOM 2120 C C . THR A 1 278 ? -13.715 4.412 -1.497 1.00 88.81 278 THR A C 1
ATOM 2122 O O . THR A 1 278 ? -13.516 5.523 -1.977 1.00 88.81 278 THR A O 1
ATOM 2125 N N . ALA A 1 279 ? -14.340 4.248 -0.330 1.00 87.75 279 ALA A N 1
ATOM 2126 C CA . ALA A 1 279 ? -14.715 5.353 0.555 1.00 87.75 279 ALA A CA 1
ATOM 2127 C C . ALA A 1 279 ? -13.638 5.659 1.617 1.00 87.75 279 ALA A C 1
ATOM 2129 O O . ALA A 1 279 ? -13.947 6.272 2.642 1.00 87.75 279 ALA A O 1
ATOM 2130 N N . PHE A 1 280 ? -12.401 5.186 1.419 1.00 89.81 280 PHE A N 1
ATOM 2131 C CA . PHE A 1 280 ? -11.313 5.425 2.362 1.00 89.81 280 PHE A CA 1
ATOM 2132 C C . PHE A 1 280 ? -10.933 6.895 2.445 1.00 89.81 280 PHE A C 1
ATOM 2134 O O . PHE A 1 280 ? -11.158 7.684 1.524 1.00 89.81 280 PHE A O 1
ATOM 2141 N N . SER A 1 281 ? -10.295 7.249 3.559 1.00 83.81 281 SER A N 1
ATOM 2142 C CA . SER A 1 281 ? -9.603 8.527 3.639 1.00 83.81 281 SER A CA 1
ATOM 2143 C C . SER A 1 281 ? -8.533 8.609 2.545 1.00 83.81 281 SER A C 1
ATOM 2145 O O . SER A 1 281 ? -7.768 7.656 2.357 1.00 83.81 281 SER A O 1
ATOM 2147 N N . PRO A 1 282 ? -8.477 9.726 1.799 1.00 85.88 282 PRO A N 1
ATOM 2148 C CA . PRO A 1 282 ? -7.552 9.858 0.690 1.00 85.88 282 PRO A CA 1
ATOM 2149 C C . PRO A 1 282 ? -6.116 9.809 1.206 1.00 85.88 282 PRO A C 1
ATOM 2151 O O . PRO A 1 282 ? -5.761 10.494 2.168 1.00 85.88 282 PRO A O 1
ATOM 2154 N N . LEU A 1 283 ? -5.278 9.018 0.535 1.00 89.75 283 LEU A N 1
ATOM 2155 C CA . LEU A 1 283 ? -3.855 8.978 0.845 1.00 89.75 283 LEU A CA 1
ATOM 2156 C C . LEU A 1 283 ? -3.221 10.356 0.575 1.00 89.75 283 LEU A C 1
ATOM 2158 O O . LEU A 1 283 ? -3.532 10.988 -0.447 1.00 89.75 283 LEU A O 1
ATOM 2162 N N . PRO A 1 284 ? -2.328 10.836 1.461 1.00 86.81 284 PRO A N 1
ATOM 2163 C CA . PRO A 1 284 ? -1.680 12.127 1.285 1.00 86.81 284 PRO A CA 1
ATOM 2164 C C . PRO A 1 284 ? -0.802 12.131 0.033 1.00 86.81 284 PRO A C 1
ATOM 2166 O O . PRO A 1 284 ? -0.337 11.087 -0.436 1.00 86.81 284 PRO A O 1
ATOM 2169 N N . GLU A 1 285 ? -0.566 13.317 -0.517 1.00 86.75 285 GLU A N 1
ATOM 2170 C CA . GLU A 1 285 ? 0.404 13.472 -1.600 1.00 86.75 285 GLU A CA 1
ATOM 2171 C C . GLU A 1 285 ? 1.802 13.063 -1.149 1.00 86.75 285 GLU A C 1
ATOM 2173 O O . GLU A 1 285 ? 2.157 13.170 0.025 1.00 86.75 285 GLU A O 1
ATOM 2178 N N . ALA A 1 286 ? 2.593 12.559 -2.092 1.00 81.75 286 ALA A N 1
ATOM 2179 C CA . ALA A 1 286 ? 3.962 12.187 -1.802 1.00 81.75 286 ALA A CA 1
ATOM 2180 C C . ALA A 1 286 ? 4.825 13.444 -1.621 1.00 81.75 286 ALA A C 1
ATOM 2182 O O . ALA A 1 286 ? 5.130 14.146 -2.581 1.00 81.75 286 ALA A O 1
ATOM 2183 N N . ASP A 1 287 ? 5.242 13.702 -0.387 1.00 80.62 287 ASP A N 1
ATOM 2184 C CA . ASP A 1 287 ? 6.204 14.743 -0.037 1.00 80.62 287 ASP A CA 1
ATOM 2185 C C . ASP A 1 287 ? 7.658 14.344 -0.401 1.00 80.62 287 ASP A C 1
ATOM 2187 O O . ASP A 1 287 ? 8.025 13.174 -0.392 1.00 80.62 287 ASP A O 1
ATOM 2191 N N . PRO A 1 288 ? 8.566 15.262 -0.731 1.00 77.25 288 PRO A N 1
ATOM 2192 C CA . PRO A 1 288 ? 9.942 14.869 -1.053 1.00 77.25 288 PRO A CA 1
ATOM 2193 C C . PRO A 1 288 ? 10.715 14.252 0.129 1.00 77.25 288 PRO A C 1
ATOM 2195 O O . PRO A 1 288 ? 11.637 13.462 -0.091 1.00 77.25 288 PRO A O 1
ATOM 2198 N N . ASP A 1 289 ? 10.327 14.589 1.362 1.00 81.31 289 ASP A N 1
ATOM 2199 C CA . ASP A 1 289 ? 11.096 14.316 2.580 1.00 81.31 289 ASP A CA 1
ATOM 2200 C C . ASP A 1 289 ? 10.853 12.913 3.153 1.00 81.31 289 ASP A C 1
ATOM 2202 O O . ASP A 1 289 ? 11.727 12.329 3.799 1.00 81.31 289 ASP A O 1
ATOM 2206 N N . THR A 1 290 ? 9.689 12.323 2.886 1.00 82.25 290 THR A N 1
ATOM 2207 C CA . THR A 1 290 ? 9.352 10.982 3.355 1.00 82.25 290 THR A CA 1
ATOM 2208 C C . THR A 1 290 ? 9.918 9.920 2.402 1.00 82.25 290 THR A C 1
ATOM 2210 O O . THR A 1 290 ? 9.674 9.952 1.189 1.00 82.25 290 THR A O 1
ATOM 2213 N N . PRO A 1 291 ? 10.663 8.919 2.907 1.00 87.94 291 PRO A N 1
ATOM 2214 C CA . PRO A 1 291 ? 11.172 7.828 2.082 1.00 87.94 291 PRO A CA 1
ATOM 2215 C C . PRO A 1 291 ? 10.047 7.010 1.434 1.00 87.94 291 PRO A C 1
ATOM 2217 O O . PRO A 1 291 ? 9.044 6.696 2.074 1.00 87.94 291 PRO A O 1
ATOM 2220 N N . ALA A 1 292 ? 10.237 6.584 0.180 1.00 86.19 292 ALA A N 1
ATOM 2221 C CA . ALA A 1 292 ? 9.251 5.770 -0.543 1.00 86.19 292 ALA A CA 1
ATOM 2222 C C . ALA A 1 292 ? 8.913 4.457 0.191 1.00 86.19 292 ALA A C 1
ATOM 2224 O O . ALA A 1 292 ? 7.757 4.048 0.224 1.00 86.19 292 ALA A O 1
ATOM 2225 N N . GLU A 1 293 ? 9.902 3.846 0.850 1.00 87.62 293 GLU A N 1
ATOM 2226 C CA . GLU A 1 293 ? 9.703 2.647 1.672 1.00 87.62 293 GLU A CA 1
ATOM 2227 C C . GLU A 1 293 ? 8.754 2.894 2.848 1.00 87.62 293 GLU A C 1
ATOM 2229 O O . GLU A 1 293 ? 7.906 2.057 3.162 1.00 87.62 293 GLU A O 1
ATOM 2234 N N . LEU A 1 294 ? 8.873 4.058 3.497 1.00 87.69 294 LEU A N 1
ATOM 2235 C CA . LEU A 1 294 ? 8.035 4.394 4.641 1.00 87.69 294 LEU A CA 1
ATOM 2236 C C . LEU A 1 294 ? 6.574 4.544 4.210 1.00 87.69 294 LEU A C 1
ATOM 2238 O O . LEU A 1 294 ? 5.684 4.091 4.923 1.00 87.69 294 LEU A O 1
ATOM 2242 N N . ARG A 1 295 ? 6.325 5.090 3.014 1.00 90.06 295 ARG A N 1
ATOM 2243 C CA . ARG A 1 295 ? 4.969 5.213 2.463 1.00 90.06 295 ARG A CA 1
ATOM 2244 C C . ARG A 1 295 ? 4.285 3.867 2.297 1.00 90.06 295 ARG A C 1
ATOM 2246 O O . ARG A 1 295 ? 3.180 3.677 2.799 1.00 90.06 295 ARG A O 1
ATOM 2253 N N . LEU A 1 296 ? 4.955 2.927 1.630 1.00 92.00 296 LEU A N 1
ATOM 2254 C CA . LEU A 1 296 ? 4.385 1.599 1.406 1.00 92.00 296 LEU A CA 1
ATOM 2255 C C . LEU A 1 296 ? 4.098 0.892 2.736 1.00 92.00 296 LEU A C 1
ATOM 2257 O O . LEU A 1 296 ? 3.063 0.247 2.876 1.00 92.00 296 LEU A O 1
ATOM 2261 N N . ASN A 1 297 ? 4.975 1.061 3.729 1.00 89.62 297 ASN A N 1
ATOM 2262 C CA . ASN A 1 297 ? 4.879 0.339 4.993 1.00 89.62 297 ASN A CA 1
ATOM 2263 C C . ASN A 1 297 ? 3.932 0.952 6.032 1.00 89.62 297 ASN A C 1
ATOM 2265 O O . ASN A 1 297 ? 3.381 0.188 6.829 1.00 89.62 297 ASN A O 1
ATOM 2269 N N . SER A 1 298 ? 3.762 2.278 6.070 1.00 87.31 298 SER A N 1
ATOM 2270 C CA . SER A 1 298 ? 3.014 2.957 7.141 1.00 87.31 298 SER A CA 1
ATOM 2271 C C . SER A 1 298 ? 1.865 3.844 6.674 1.00 87.31 298 SER A C 1
ATOM 2273 O O . SER A 1 298 ? 1.021 4.178 7.503 1.00 87.31 298 SER A O 1
ATOM 2275 N N . HIS A 1 299 ? 1.824 4.242 5.398 1.00 91.44 299 HIS A N 1
ATOM 2276 C CA . HIS A 1 299 ? 0.743 5.083 4.868 1.00 91.44 299 HIS A CA 1
ATOM 2277 C C . HIS A 1 299 ? -0.348 4.250 4.204 1.00 91.44 299 HIS A C 1
ATOM 2279 O O . HIS A 1 299 ? -1.519 4.592 4.308 1.00 91.44 299 HIS A O 1
ATOM 2285 N N . ILE A 1 300 ? 0.028 3.137 3.573 1.00 94.50 300 ILE A N 1
ATOM 2286 C CA . ILE A 1 300 ? -0.921 2.177 3.013 1.00 94.50 300 ILE A CA 1
ATOM 2287 C C . ILE A 1 300 ? -1.146 1.066 4.041 1.00 94.50 300 ILE A C 1
ATOM 2289 O O . ILE A 1 300 ? -0.210 0.359 4.429 1.00 94.50 300 ILE A O 1
ATOM 2293 N N . THR A 1 301 ? -2.389 0.908 4.493 1.00 94.50 301 THR A N 1
ATOM 2294 C CA . THR A 1 301 ? -2.748 -0.149 5.446 1.00 94.50 301 THR A CA 1
ATOM 2295 C C . THR A 1 301 ? -2.834 -1.503 4.748 1.00 94.50 301 THR A C 1
ATOM 2297 O O . THR A 1 301 ? -3.062 -1.601 3.540 1.00 94.50 301 THR A O 1
ATOM 2300 N N . ARG A 1 302 ? -2.701 -2.593 5.509 1.00 93.44 302 ARG A N 1
ATOM 2301 C CA . ARG A 1 302 ? -2.899 -3.952 4.970 1.00 93.44 302 ARG A CA 1
ATOM 2302 C C . ARG A 1 302 ? -4.289 -4.147 4.351 1.00 93.44 302 ARG A C 1
ATOM 2304 O O . ARG A 1 302 ? -4.443 -4.879 3.379 1.00 93.44 302 ARG A O 1
ATOM 2311 N N . PHE A 1 303 ? -5.297 -3.459 4.879 1.00 92.69 303 PHE A N 1
ATOM 2312 C CA . PHE A 1 303 ? -6.654 -3.480 4.338 1.00 92.69 303 PHE A CA 1
ATOM 2313 C C . PHE A 1 303 ? -6.766 -2.750 3.004 1.00 92.69 303 PHE A C 1
ATOM 2315 O O . PHE A 1 303 ? -7.363 -3.287 2.080 1.00 92.69 303 PHE A O 1
ATOM 2322 N N . MET A 1 304 ? -6.130 -1.583 2.871 1.00 95.19 304 MET A N 1
ATOM 2323 C CA . MET A 1 304 ? -6.036 -0.873 1.594 1.00 95.19 304 MET A CA 1
ATOM 2324 C C . MET A 1 304 ? -5.366 -1.729 0.514 1.00 95.19 304 MET A C 1
ATOM 2326 O O . MET A 1 304 ? -5.863 -1.790 -0.605 1.00 95.19 304 MET A O 1
ATOM 2330 N N . TRP A 1 305 ? -4.286 -2.445 0.854 1.00 94.88 305 TRP A N 1
ATOM 2331 C CA . TRP A 1 305 ? -3.643 -3.401 -0.057 1.00 94.88 305 TRP A CA 1
ATOM 2332 C C . TRP A 1 305 ? -4.603 -4.497 -0.528 1.00 94.88 305 TRP A C 1
ATOM 2334 O O . TRP A 1 305 ? -4.659 -4.802 -1.720 1.00 94.88 305 TRP A O 1
ATOM 2344 N N . ARG A 1 306 ? -5.375 -5.074 0.399 1.00 92.56 306 ARG A N 1
ATOM 2345 C CA . ARG A 1 306 ? -6.364 -6.110 0.090 1.00 92.56 306 ARG A CA 1
ATOM 2346 C C . ARG A 1 306 ? -7.477 -5.583 -0.815 1.00 92.56 306 ARG A C 1
ATOM 2348 O O . ARG A 1 306 ? -7.781 -6.218 -1.818 1.00 92.56 306 ARG A O 1
ATOM 2355 N N . GLU A 1 307 ? -8.066 -4.434 -0.486 1.00 92.19 307 GLU A N 1
ATOM 2356 C CA . GLU A 1 307 ? -9.140 -3.842 -1.295 1.00 92.19 307 GLU A CA 1
ATOM 2357 C C . GLU A 1 307 ? -8.647 -3.422 -2.681 1.00 92.19 307 GLU A C 1
ATOM 2359 O O . GLU A 1 307 ? -9.321 -3.685 -3.676 1.00 92.19 307 GLU A O 1
ATOM 2364 N N . PHE A 1 308 ? -7.433 -2.869 -2.775 1.00 94.00 308 PHE A N 1
ATOM 2365 C CA . PHE A 1 308 ? -6.787 -2.596 -4.057 1.00 94.00 308 PHE A CA 1
ATOM 2366 C C . PHE A 1 308 ? -6.710 -3.866 -4.915 1.00 94.00 308 PHE A C 1
ATOM 2368 O O . PHE A 1 308 ? -7.223 -3.894 -6.032 1.00 94.00 308 PHE A O 1
ATOM 2375 N N . ALA A 1 309 ? -6.151 -4.951 -4.381 1.00 92.50 309 ALA A N 1
ATOM 2376 C CA . ALA A 1 309 ? -6.005 -6.192 -5.133 1.00 92.50 309 ALA A CA 1
ATOM 2377 C C . ALA A 1 309 ? -7.357 -6.848 -5.486 1.00 92.50 309 ALA A C 1
ATOM 2379 O O . ALA A 1 309 ? -7.537 -7.330 -6.605 1.00 92.50 309 ALA A O 1
ATOM 2380 N N . ASN A 1 310 ? -8.334 -6.811 -4.576 1.00 90.56 310 ASN A N 1
ATOM 2381 C CA . ASN A 1 310 ? -9.692 -7.297 -4.835 1.00 90.56 310 ASN A CA 1
ATOM 2382 C C . ASN A 1 310 ? -10.385 -6.510 -5.949 1.00 90.56 310 ASN A C 1
ATOM 2384 O O . ASN A 1 310 ? -11.041 -7.107 -6.803 1.00 90.56 310 ASN A O 1
ATOM 2388 N N . SER A 1 311 ? -10.220 -5.188 -5.976 1.00 90.25 311 SER A N 1
ATOM 2389 C CA . SER A 1 311 ? -10.820 -4.340 -7.009 1.00 90.25 311 SER A CA 1
ATOM 2390 C C . SER A 1 311 ? -10.235 -4.594 -8.404 1.00 90.25 311 SER A C 1
ATOM 2392 O O . SER A 1 311 ? -10.949 -4.465 -9.396 1.00 90.25 311 SER A O 1
ATOM 2394 N N . LEU A 1 312 ? -8.970 -5.022 -8.500 1.00 88.81 312 LEU A N 1
ATOM 2395 C CA . LEU A 1 312 ? -8.377 -5.459 -9.768 1.00 88.81 312 LEU A CA 1
ATOM 2396 C C . LEU A 1 312 ? -8.914 -6.823 -10.220 1.00 88.81 312 LEU A C 1
ATOM 2398 O O . LEU A 1 312 ? -9.058 -7.056 -11.414 1.00 88.81 312 LEU A O 1
ATOM 2402 N N . ASN A 1 313 ? -9.227 -7.722 -9.285 1.00 81.06 313 ASN A N 1
ATOM 2403 C CA . ASN A 1 313 ? -9.710 -9.070 -9.603 1.00 81.06 313 ASN A CA 1
ATOM 2404 C C . ASN A 1 313 ? -11.227 -9.158 -9.828 1.00 81.06 313 ASN A C 1
ATOM 2406 O O . ASN A 1 313 ? -11.696 -10.145 -10.391 1.00 81.06 313 ASN A O 1
ATOM 2410 N N . SER A 1 314 ? -11.989 -8.161 -9.377 1.00 73.94 314 SER A N 1
ATOM 2411 C CA . SER A 1 314 ? -13.457 -8.147 -9.475 1.00 73.94 314 SER A CA 1
ATOM 2412 C C . SER A 1 314 ? -13.984 -7.489 -10.758 1.00 73.94 314 SER A C 1
ATOM 2414 O O . SER A 1 314 ? -15.185 -7.567 -11.011 1.00 73.94 314 SER A O 1
ATOM 2416 N N . ASN A 1 315 ? -13.106 -6.851 -11.542 1.00 52.72 315 ASN A N 1
ATOM 2417 C CA . ASN A 1 315 ? -13.433 -6.128 -12.778 1.00 52.72 315 ASN A CA 1
ATOM 2418 C C . ASN A 1 315 ? -13.051 -6.903 -14.052 1.00 52.72 315 ASN A C 1
ATOM 2420 O O . ASN A 1 315 ? -12.013 -7.611 -14.067 1.00 52.72 315 ASN A O 1
#

Secondary structure (DSSP, 8-state):
-PPPHHHHHHHHHHHHHHHHHHHHTT--SSSPPPTTHHHHHHHHHHHHTPPPPPPP-----------PPP----------PPPPPPPPP---TTSPPPTTTTGGGGGG-HHHHHHHHHHHHHTT-HHHHHHHHHHHHHTS---HHHHHHHHHHHHHHGGGSPPS-S-GGG-EEEEEEEEE--S--HHHHHHHHHHHHHHHHHTTT-EEEEEEEEE-SPPPTT-S-EEEEEEEEETT--SSSBPPPEEEEE-TT-HHHHHHHHHHHHHHHHHHHHHHH--SPPPPP--SSS-HHHIIIIIS-HHHHHHHHHHHH--

Nearest PDB structures (foldseek):
  3pqv-assembly1_A  TM=5.328E-01  e=4.139E-02  Kluyveromyces lactis
  1jki-assembly1_A  TM=1.986E-01  e=4.139E-02  Saccharomyces cerevisiae
  1p1h-assembly1_B  TM=1.423E-01  e=6.230E-02  Saccharomyces cerevisiae
  1p1f-assembly1_B-2  TM=1.680E-01  e=1.412E-01  Saccharomyces cerevisiae
  1p1h-assembly1_A  TM=1.966E-01  e=4.575E-01  Saccharomyces cerevisiae

Foldseek 3Di:
DDDPPVVVVVVVCVVVVVCCCVVPVPPDPPDDDDPVVVVVVVVVVCVVPPDDDDDDDDDDDDDDDDDDDDDDDPPPPPPPDPPQQDADDLPDLVDQDDLCPPLVVQVSALNNLLVSLVVCVVVVSLNSSLSSLLCSQWSHPHDPVSLVVSLVSLVVRLVVDQQSCPDLVQALEKEKEKEWAAPDCPLVVLLQVLLQVLLCSLLSNSHRYHYYYHYHNHDDPPPQWIKMWIKMAGPVPDPQQIFDIDIDIDGNNDNVRSNQVSLLSVLVSLQVQCVVQHPTDRQDDDDPPDGSSSCSRRRQHSVSSVVSSVSSVVD

Radius of gyration: 28.54 Å; Cα contacts (8 Å, |Δi|>4): 396; chains: 1; bounding box: 71×70×73 Å

Mean predicted aligned error: 15.32 Å

pLDDT: mean 82.11, std 17.01, range [29.5, 97.56]